Protein 4IYP (pdb70)

InterPro domains:
  IPR007304 TAP46-like protein [PF04177] (12-329)
  IPR007304 TAP46-like protein [PTHR10933] (6-339)
  IPR038511 TAP42/TAP46-like superfamily [G3DSA:1.25.40.540] (9-222)

B-factor: mean 84.53, std 29.75, range [30.11, 218.42]

GO terms:
  GO:0034612 response to tumor necrosis factor (P, IMP)
  GO:0032873 negative regulation of stress-activated MAPK cascade (P, IMP)
  GO:0070555 response to interleukin-1 (P, IMP)
  GO:0000122 negative regulation of transcription by RNA polymerase II (P, IMP)
  GO:0005515 protein binding (F, IPI)
  GO:0019888 protein phosphatase regulator activity (F, IDA)
  GO:0035556 intracellular signal transduction (P, IMP)
  GO:0060632 regulation of microtubule-based movement (P, IMP)

Secondary structure (DSSP, 8-state):
--TTTS-----HHHHHHHHHHHHHHHHT-SS-TTSHHHHHHHHHHHHHHHHHH--TTTT---SS--GGGS-TTTGGGGGHHHHHHHH-----GGGHHHHHHHHHHHHHHHHHHHHHTTSS--PPP----------HHHHHHHHHHHHHHHHHH--HHHHTT-S-HHHHHHHHHHHHHHHHHHHHHHHHHHHHHHHHHH--/---HHHHHHHHHHTTPPPPHHHHHHHHHHHHHHHTT-------B-------EEE---S----HHHHHHHHHHHHHHGGGEEE--------HHHHHHHHHHSSSSHHHHHHHHHHTT-

Structure (mmCIF, N/CA/C/O backbone):
data_4IYP
#
_entry.id   4IYP
#
_cell.length_a   116.127
_cell.length_b   116.127
_cell.length_c   81.230
_cell.angle_alpha   90.00
_cell.angle_beta   90.00
_cell.angle_gamma   120.00
#
_symmetry.space_group_name_H-M   'P 32 2 1'
#
loop_
_entity.id
_entity.type
_entity.pdbx_description
1 polymer 'Immunoglobulin-binding protein 1'
2 polymer 'Serine/threonine-protein phosphatase 2A catalytic subunit alpha isoform'
3 water water
#
loop_
_atom_site.group_PDB
_atom_site.id
_atom_site.type_symbol
_atom_site.label_atom_id
_atom_site.label_alt_id
_atom_site.label_comp_id
_atom_site.label_asym_id
_atom_site.label_entity_id
_atom_site.label_seq_id
_atom_site.pdbx_PDB_ins_code
_atom_site.Cartn_x
_atom_site.Cartn_y
_atom_site.Cartn_z
_atom_site.occupancy
_atom_site.B_iso_or_equiv
_atom_site.auth_seq_id
_atom_site.auth_comp_id
_atom_site.auth_asym_id
_atom_site.auth_atom_id
_atom_site.pdbx_PDB_model_num
ATOM 1 N N . SER A 1 2 ? 80.984 14.977 -22.460 1.00 94.10 0 SER A N 1
ATOM 2 C CA . SER A 1 2 ? 79.711 14.293 -22.724 1.00 107.06 0 SER A CA 1
ATOM 3 C C . SER A 1 2 ? 79.804 13.212 -23.800 1.00 104.43 0 SER A C 1
ATOM 4 O O . SER A 1 2 ? 79.133 12.186 -23.727 1.00 79.24 0 SER A O 1
ATOM 15 N N . ALA A 1 4 ? 82.790 11.959 -24.317 1.00 110.66 2 ALA A N 1
ATOM 16 C CA . ALA A 1 4 ? 83.697 11.156 -23.510 1.00 103.88 2 ALA A CA 1
ATOM 17 C C . ALA A 1 4 ? 82.919 10.201 -22.606 1.00 100.95 2 ALA A C 1
ATOM 18 O O . ALA A 1 4 ? 83.096 8.984 -22.679 1.00 102.96 2 ALA A O 1
ATOM 20 N N . ALA A 1 5 ? 82.040 10.754 -21.778 1.00 93.96 3 ALA A N 1
ATOM 21 C CA . ALA A 1 5 ? 81.264 9.962 -20.820 1.00 89.84 3 ALA A CA 1
ATOM 22 C C . ALA A 1 5 ? 80.498 8.794 -21.443 1.00 86.03 3 ALA A C 1
ATOM 23 O O . ALA A 1 5 ? 80.121 7.842 -20.743 1.00 82.85 3 ALA A O 1
ATOM 25 N N . GLU A 1 6 ? 80.268 8.880 -22.752 1.00 84.30 4 GLU A N 1
ATOM 26 C CA . GLU A 1 6 ? 79.463 7.903 -23.478 1.00 85.03 4 GLU A CA 1
ATOM 27 C C . GLU A 1 6 ? 80.332 6.764 -23.982 1.00 85.99 4 GLU A C 1
ATOM 28 O O . GLU A 1 6 ? 79.943 5.588 -23.950 1.00 82.98 4 GLU A O 1
ATOM 34 N N . ASP A 1 7 ? 81.505 7.151 -24.470 1.00 90.21 5 ASP A N 1
ATOM 35 C CA . ASP A 1 7 ? 82.556 6.240 -24.880 1.00 96.81 5 ASP A CA 1
ATOM 36 C C . ASP A 1 7 ? 82.955 5.374 -23.689 1.00 98.43 5 ASP A C 1
ATOM 37 O O . ASP A 1 7 ? 83.063 4.150 -23.797 1.00 96.50 5 ASP A O 1
ATOM 42 N N . GLU A 1 8 ? 83.139 6.031 -22.548 1.00 104.60 6 GLU A N 1
ATOM 43 C CA . GLU A 1 8 ? 83.566 5.385 -21.313 1.00 109.56 6 GLU A CA 1
ATOM 44 C C . GLU A 1 8 ? 82.495 4.525 -20.633 1.00 106.82 6 GLU A C 1
ATOM 45 O O . GLU A 1 8 ? 82.835 3.653 -19.836 1.00 110.05 6 GLU A O 1
ATOM 51 N N . LEU A 1 9 ? 81.212 4.752 -20.909 1.00 101.73 7 LEU A N 1
ATOM 52 C CA . LEU A 1 9 ? 80.224 3.888 -20.268 1.00 102.50 7 LEU A CA 1
ATOM 53 C C . LEU A 1 9 ? 80.144 2.523 -20.925 1.00 101.59 7 LEU A C 1
ATOM 54 O O . LEU A 1 9 ? 80.064 2.399 -22.156 1.00 96.49 7 LEU A O 1
ATOM 59 N N . GLN A 1 10 ? 80.206 1.504 -20.074 1.00 105.85 8 GLN A N 1
ATOM 60 C CA . GLN A 1 10 ? 80.114 0.121 -20.502 1.00 103.92 8 GLN A CA 1
ATOM 61 C C . GLN A 1 10 ? 78.797 -0.448 -19.994 1.00 93.82 8 GLN A C 1
ATOM 62 O O . GLN A 1 10 ? 78.621 -0.664 -18.796 1.00 95.25 8 GLN A O 1
ATOM 68 N N . LEU A 1 11 ? 77.862 -0.650 -20.915 1.00 83.16 9 LEU A N 1
ATOM 69 C CA . LEU A 1 11 ? 76.562 -1.233 -20.602 1.00 80.33 9 LEU A CA 1
ATOM 70 C C . LEU A 1 11 ? 76.617 -2.778 -20.644 1.00 74.76 9 LEU A C 1
ATOM 71 O O . LEU A 1 11 ? 77.578 -3.349 -21.165 1.00 76.25 9 LEU A O 1
ATOM 76 N N . PRO A 1 12 ? 75.594 -3.459 -20.083 1.00 67.58 10 PRO A N 1
ATOM 77 C CA . PRO A 1 12 ? 75.538 -4.931 -20.198 1.00 66.17 10 PRO A CA 1
ATOM 78 C C . PRO A 1 12 ? 75.561 -5.400 -21.641 1.00 63.28 10 PRO A C 1
ATOM 79 O O . PRO A 1 12 ? 74.879 -4.809 -22.477 1.00 59.30 10 PRO A O 1
ATOM 83 N N . ARG A 1 13 ? 76.329 -6.454 -21.914 1.00 64.56 11 ARG A N 1
ATOM 84 C CA . ARG A 1 13 ? 76.364 -7.082 -23.233 1.00 59.04 11 ARG A CA 1
ATOM 85 C C . ARG A 1 13 ? 75.350 -8.234 -23.360 1.00 64.98 11 ARG A C 1
ATOM 86 O O . ARG A 1 13 ? 74.632 -8.547 -22.415 1.00 68.61 11 ARG A O 1
ATOM 94 N N . LEU A 1 14 ? 75.303 -8.853 -24.538 1.00 74.12 12 LEU A N 1
ATOM 95 C CA . LEU A 1 14 ? 74.291 -9.865 -24.883 1.00 68.66 12 LEU A CA 1
ATOM 96 C C . LEU A 1 14 ? 74.134 -10.996 -23.858 1.00 65.92 12 LEU A C 1
ATOM 97 O O . LEU A 1 14 ? 73.021 -11.205 -23.361 1.00 58.60 12 LEU A O 1
ATOM 102 N N . PRO A 1 15 ? 75.228 -11.725 -23.537 1.00 60.24 13 PRO A N 1
ATOM 103 C CA . PRO A 1 15 ? 75.076 -12.835 -22.596 1.00 62.64 13 PRO A CA 1
ATOM 104 C C . PRO A 1 15 ? 74.500 -12.425 -21.236 1.00 63.77 13 PRO A C 1
ATOM 105 O O . PRO A 1 15 ? 73.733 -13.197 -20.655 1.00 68.52 13 PRO A O 1
ATOM 109 N N . GLU A 1 16 ? 74.837 -11.229 -20.756 1.00 62.04 14 GLU A N 1
ATOM 110 C CA . GLU A 1 16 ? 74.308 -10.748 -19.491 1.00 61.59 14 GLU A CA 1
ATOM 111 C C . GLU A 1 16 ? 72.846 -10.402 -19.623 1.00 57.97 14 GLU A C 1
ATOM 112 O O . GLU A 1 16 ? 72.032 -10.761 -18.775 1.00 58.25 14 GLU A O 1
ATOM 118 N N . LEU A 1 17 ? 72.526 -9.686 -20.696 1.00 65.95 15 LEU A N 1
ATOM 119 C CA . LEU A 1 17 ? 71.167 -9.260 -20.983 1.00 59.73 15 LEU A CA 1
ATOM 120 C C . LEU A 1 17 ? 70.262 -10.467 -21.027 1.00 63.53 15 LEU A C 1
ATOM 121 O O . LEU A 1 17 ? 69.180 -10.474 -20.423 1.00 65.14 15 LEU A O 1
ATOM 126 N N . PHE A 1 18 ? 70.724 -11.498 -21.731 1.00 60.03 16 PHE A N 1
ATOM 127 C CA . PHE A 1 18 ? 69.964 -12.729 -21.850 1.00 54.15 16 PHE A CA 1
ATOM 128 C C . PHE A 1 18 ? 69.850 -13.415 -20.492 1.00 61.94 16 PHE A C 1
ATOM 129 O O . PHE A 1 18 ? 68.749 -13.719 -20.051 1.00 56.58 16 PHE A O 1
ATOM 137 N N . GLU A 1 19 ? 70.980 -13.647 -19.824 1.00 59.77 17 GLU A N 1
ATOM 138 C CA . GLU A 1 19 ? 70.962 -14.370 -18.561 1.00 62.99 17 GLU A CA 1
ATOM 139 C C . GLU A 1 19 ? 70.112 -13.683 -17.494 1.00 70.45 17 GLU A C 1
ATOM 140 O O . GLU A 1 19 ? 69.376 -14.335 -16.750 1.00 69.32 17 GLU A O 1
ATOM 146 N N . THR A 1 20 ? 70.191 -12.365 -17.424 1.00 59.98 18 THR A N 1
ATOM 147 C CA . THR A 1 20 ? 69.403 -11.664 -16.433 1.00 68.41 18 THR A CA 1
ATOM 148 C C . THR A 1 20 ? 67.906 -11.716 -16.727 1.00 63.78 18 THR A C 1
ATOM 149 O O . THR A 1 20 ? 67.112 -11.996 -15.837 1.00 72.61 18 THR A O 1
ATOM 153 N N . GLY A 1 21 ? 67.521 -11.472 -17.973 1.00 56.48 19 GLY A N 1
ATOM 154 C CA . GLY A 1 21 ? 66.122 -11.562 -18.365 1.00 56.52 19 GLY A CA 1
ATOM 155 C C . GLY A 1 21 ? 65.565 -12.965 -18.133 1.00 61.61 19 GLY 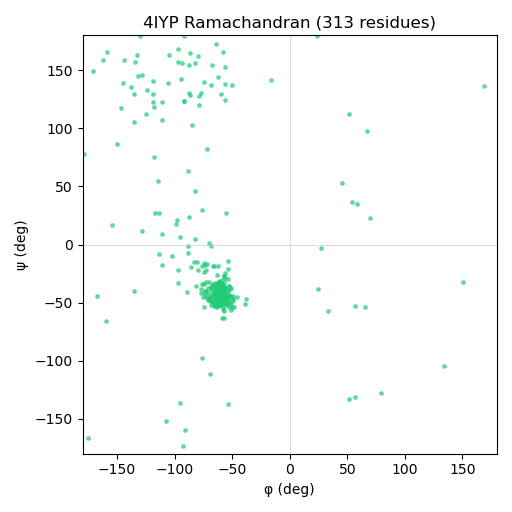A C 1
ATOM 156 O O . GLY A 1 21 ? 64.393 -13.136 -17.771 1.00 56.02 19 GLY A O 1
ATOM 157 N N . ARG A 1 22 ? 66.412 -13.978 -18.304 1.00 66.63 20 ARG A N 1
ATOM 158 C CA . ARG A 1 22 ? 65.998 -15.349 -18.067 1.00 60.19 20 ARG A CA 1
ATOM 159 C C . ARG A 1 22 ? 65.773 -15.554 -16.568 1.00 76.86 20 ARG A C 1
ATOM 160 O O . ARG A 1 22 ? 64.756 -16.135 -16.193 1.00 64.33 20 ARG A O 1
ATOM 168 N N . GLN A 1 23 ? 66.690 -15.062 -15.726 1.00 64.14 21 GLN A N 1
ATOM 169 C CA . GLN A 1 23 ? 66.546 -15.197 -14.280 1.00 67.20 21 GLN A CA 1
ATOM 170 C C . GLN A 1 23 ? 65.245 -14.564 -13.825 1.00 79.10 21 GLN A C 1
ATOM 171 O O . GLN A 1 23 ? 64.521 -15.139 -13.006 1.00 68.43 21 GLN A O 1
ATOM 177 N N . LEU A 1 24 ? 64.942 -13.394 -14.381 1.00 70.49 22 LEU A N 1
ATOM 178 C CA . LEU A 1 24 ? 63.774 -12.631 -13.975 1.00 60.96 22 LEU A CA 1
ATOM 179 C C . LEU A 1 24 ? 62.499 -13.370 -14.319 1.00 68.26 22 LEU A C 1
ATOM 180 O O . LEU A 1 24 ? 61.618 -13.497 -13.469 1.00 66.56 22 LEU A O 1
ATOM 185 N N . LEU A 1 25 ? 62.407 -13.890 -15.545 1.00 67.82 23 LEU A N 1
ATOM 186 C CA . LEU A 1 25 ? 61.240 -14.686 -15.923 1.00 68.14 23 LEU A CA 1
ATOM 187 C C . LEU A 1 25 ? 61.048 -15.868 -14.988 1.00 76.62 23 LEU A C 1
ATOM 188 O O . LEU A 1 25 ? 59.939 -16.097 -14.501 1.00 75.87 23 LEU A O 1
ATOM 193 N N . ASP A 1 26 ? 62.132 -16.602 -14.735 1.00 84.30 24 ASP A N 1
ATOM 194 C CA . ASP A 1 26 ? 62.113 -17.739 -13.809 1.00 91.77 24 ASP A CA 1
ATOM 195 C C . ASP A 1 26 ? 61.538 -17.334 -12.454 1.00 88.80 24 ASP A C 1
ATOM 196 O O . ASP A 1 26 ? 60.722 -18.056 -11.883 1.00 89.27 24 ASP A O 1
ATOM 201 N N . GLU A 1 27 ? 61.955 -16.167 -11.961 1.00 84.41 25 GLU A N 1
ATOM 202 C CA . GLU A 1 27 ? 61.527 -15.672 -10.654 1.00 83.07 25 GLU A CA 1
ATOM 203 C C . GLU A 1 27 ? 60.028 -15.387 -10.601 1.00 88.78 25 GLU A C 1
ATOM 204 O O . GLU A 1 27 ? 59.337 -15.803 -9.667 1.00 103.05 25 GLU A O 1
ATOM 210 N N . VAL A 1 28 ? 59.535 -14.689 -11.614 1.00 78.08 26 VAL A N 1
ATOM 211 C CA . VAL A 1 28 ? 58.119 -14.366 -11.742 1.00 76.36 26 VAL A CA 1
ATOM 212 C C . VAL A 1 28 ? 57.229 -15.619 -11.861 1.00 88.17 26 VAL A C 1
ATOM 213 O O . VAL A 1 28 ? 56.081 -15.630 -11.411 1.00 92.82 26 VAL A O 1
ATOM 217 N N . GLU A 1 29 ? 57.777 -16.671 -12.466 1.00 93.10 27 GLU A N 1
ATOM 218 C CA . GLU A 1 29 ? 57.046 -17.907 -12.756 1.00 94.36 27 GLU A CA 1
ATOM 219 C C . GLU A 1 29 ? 56.806 -18.739 -11.474 1.00 99.36 27 GLU A C 1
ATOM 220 O O . GLU A 1 29 ? 55.943 -19.622 -11.424 1.00 102.06 27 GLU A O 1
ATOM 226 N N . VAL A 1 30 ? 57.568 -18.439 -10.430 1.00 97.03 28 VAL A N 1
ATOM 227 C CA . VAL A 1 30 ? 57.471 -19.179 -9.182 1.00 103.36 28 VAL A CA 1
ATOM 228 C C . VAL A 1 30 ? 57.290 -18.237 -7.999 1.00 110.10 28 VAL A C 1
ATOM 229 O O . VAL A 1 30 ? 57.412 -18.648 -6.837 1.00 110.22 28 VAL A O 1
ATOM 233 N N . ALA A 1 31 ? 57.004 -16.976 -8.310 1.00 86.69 29 ALA A N 1
ATOM 234 C CA . ALA A 1 31 ? 56.811 -15.943 -7.302 1.00 95.17 29 ALA A CA 1
ATOM 235 C C . ALA A 1 31 ? 55.727 -16.335 -6.311 1.00 98.24 29 ALA A C 1
ATOM 236 O O . ALA A 1 31 ? 54.596 -16.630 -6.692 1.00 97.55 29 ALA A O 1
ATOM 238 N N . THR A 1 32 ? 56.087 -16.334 -5.033 1.00 100.35 30 THR A N 1
ATOM 239 C CA . THR A 1 32 ? 55.154 -16.695 -3.984 1.00 102.22 30 THR A CA 1
ATOM 240 C C . THR A 1 32 ? 54.392 -15.458 -3.521 1.00 106.10 30 THR A C 1
ATOM 241 O O . THR A 1 32 ? 53.447 -15.551 -2.736 1.00 109.54 30 THR A O 1
ATOM 245 N N . GLU A 1 33 ? 54.813 -14.302 -4.026 1.00 103.86 31 GLU A N 1
ATOM 246 C CA . GLU A 1 33 ? 54.070 -13.061 -3.859 1.00 104.54 31 GLU A CA 1
ATOM 247 C C . GLU A 1 33 ? 52.930 -13.045 -4.883 1.00 101.10 31 GLU A C 1
ATOM 248 O O . GLU A 1 33 ? 52.944 -13.821 -5.846 1.00 95.72 31 GLU A O 1
ATOM 254 N N . PRO A 1 34 ? 51.918 -12.189 -4.669 1.00 104.68 32 PRO A N 1
ATOM 255 C CA . PRO A 1 34 ? 50.843 -12.087 -5.664 1.00 101.45 32 PRO A CA 1
ATOM 256 C C . PRO A 1 34 ? 51.323 -11.597 -7.028 1.00 94.73 32 PRO A C 1
ATOM 257 O O . PRO A 1 34 ? 52.216 -10.759 -7.124 1.00 98.05 32 PRO A O 1
ATOM 261 N N . ALA A 1 35 ? 50.715 -12.135 -8.074 1.00 88.39 33 ALA A N 1
ATOM 262 C CA . ALA A 1 35 ? 51.099 -11.835 -9.447 1.00 79.35 33 ALA A CA 1
ATOM 263 C C . ALA A 1 35 ? 51.136 -10.347 -9.758 1.00 82.77 33 ALA A C 1
ATOM 264 O O . ALA A 1 35 ? 52.060 -9.864 -10.407 1.00 88.63 33 ALA A O 1
ATOM 266 N N . GLY A 1 36 ? 50.127 -9.624 -9.297 1.00 84.03 34 GLY A N 1
ATOM 267 C CA . GLY A 1 36 ? 49.957 -8.235 -9.678 1.00 86.49 34 GLY A CA 1
ATOM 268 C C . GLY A 1 36 ? 50.493 -7.264 -8.656 1.00 93.23 34 GLY A C 1
ATOM 269 O O . GLY A 1 36 ? 50.091 -6.093 -8.617 1.00 97.96 34 GLY A O 1
ATOM 270 N N . SER A 1 37 ? 51.398 -7.761 -7.819 1.00 93.19 35 SER A N 1
ATOM 271 C CA . SER A 1 37 ? 52.058 -6.933 -6.824 1.00 91.20 35 SER A CA 1
ATOM 272 C C . SER A 1 37 ? 53.226 -6.175 -7.446 1.00 98.29 35 SER A C 1
ATOM 273 O O . SER A 1 37 ? 53.770 -6.593 -8.475 1.00 93.85 35 SER A O 1
ATOM 276 N N . ARG A 1 38 ? 53.589 -5.054 -6.827 1.00 101.99 36 ARG A N 1
ATOM 277 C CA . ARG A 1 38 ? 54.716 -4.230 -7.262 1.00 104.72 36 ARG A CA 1
ATOM 278 C C . ARG A 1 38 ? 56.000 -5.055 -7.356 1.00 98.04 36 ARG A C 1
ATOM 279 O O . ARG A 1 38 ? 56.793 -4.876 -8.279 1.00 99.45 36 ARG A O 1
ATOM 287 N N . ILE A 1 39 ? 56.183 -5.972 -6.409 1.00 91.83 37 ILE A N 1
ATOM 288 C CA . ILE A 1 39 ? 57.381 -6.802 -6.355 1.00 94.89 37 ILE A CA 1
ATOM 289 C C . ILE A 1 39 ? 57.542 -7.645 -7.630 1.00 93.83 37 ILE A C 1
ATOM 290 O O . ILE A 1 39 ? 58.621 -7.696 -8.222 1.00 87.38 37 ILE A O 1
ATOM 295 N N . VAL A 1 40 ? 56.455 -8.286 -8.052 1.00 90.06 38 VAL A N 1
ATOM 296 C CA . VAL A 1 40 ? 56.456 -9.101 -9.254 1.00 77.89 38 VAL A CA 1
ATOM 297 C C . VAL A 1 40 ? 56.410 -8.242 -10.526 1.00 78.41 38 VAL A C 1
ATOM 298 O O . VAL A 1 40 ? 57.103 -8.532 -11.509 1.00 72.77 38 VAL A O 1
ATOM 302 N N . GLN A 1 41 ? 55.594 -7.189 -10.510 1.00 82.27 39 GLN A N 1
ATOM 303 C CA . GLN A 1 41 ? 55.391 -6.385 -11.715 1.00 82.16 39 GLN A CA 1
ATOM 304 C C . GLN A 1 41 ? 56.666 -5.648 -12.104 1.00 88.11 39 GLN A C 1
ATOM 305 O O . GLN A 1 41 ? 56.955 -5.464 -13.288 1.00 90.81 39 GLN A O 1
ATOM 311 N N . GLU A 1 42 ? 57.428 -5.232 -11.100 1.00 88.59 40 GLU A N 1
ATOM 312 C CA . GLU A 1 42 ? 58.706 -4.600 -11.354 1.00 86.76 40 GLU A CA 1
ATOM 313 C C . GLU A 1 42 ? 59.687 -5.557 -12.023 1.00 77.26 40 GLU A C 1
ATOM 314 O O . GLU A 1 42 ? 60.487 -5.136 -12.855 1.00 78.41 40 GLU A O 1
ATOM 320 N N . LYS A 1 43 ? 59.632 -6.837 -11.666 1.00 67.14 41 LYS A N 1
ATOM 321 C CA . LYS A 1 43 ? 60.559 -7.796 -12.255 1.00 64.89 41 LYS A CA 1
ATOM 322 C C . LYS A 1 43 ? 60.183 -8.031 -13.703 1.00 72.03 41 LYS A C 1
ATOM 323 O O . LYS A 1 43 ? 61.055 -8.182 -14.549 1.00 80.95 41 LYS A O 1
ATOM 329 N N . VAL A 1 44 ? 58.882 -8.051 -13.981 1.00 71.20 42 VAL A N 1
ATOM 330 C CA . VAL A 1 44 ? 58.374 -8.206 -15.342 1.00 63.06 42 VAL A CA 1
ATOM 331 C C . VAL A 1 44 ? 58.830 -7.044 -16.229 1.00 69.76 42 VAL A C 1
ATOM 332 O O . VAL A 1 44 ? 59.310 -7.255 -17.341 1.00 72.37 42 VAL A O 1
ATOM 336 N N . PHE A 1 45 ? 58.695 -5.821 -15.721 1.00 73.42 43 PHE A N 1
ATOM 337 C CA . PHE A 1 45 ? 59.096 -4.625 -16.458 1.00 76.33 43 PHE A CA 1
ATOM 338 C C . PHE A 1 45 ? 60.600 -4.638 -16.778 1.00 75.01 43 PHE A C 1
ATOM 339 O O . PHE A 1 45 ? 61.019 -4.232 -17.869 1.00 73.09 43 PHE A O 1
ATOM 347 N N . LYS A 1 46 ? 61.398 -5.104 -15.820 1.00 74.30 44 LYS A N 1
ATOM 348 C CA . LYS A 1 46 ? 62.846 -5.098 -15.958 1.00 73.86 44 LYS A CA 1
ATOM 349 C C . LYS A 1 46 ? 63.256 -6.157 -16.958 1.00 69.85 44 LYS A C 1
ATOM 350 O O . LYS A 1 46 ? 64.098 -5.912 -17.824 1.00 72.40 44 LYS A O 1
ATOM 356 N N . GLY A 1 47 ? 62.640 -7.329 -16.828 1.00 63.59 45 GLY A N 1
ATOM 357 C CA . GLY A 1 47 ? 62.867 -8.440 -17.729 1.00 62.35 45 GLY A CA 1
ATOM 358 C C . GLY A 1 47 ? 62.560 -8.088 -19.172 1.00 61.26 45 GLY A C 1
ATOM 359 O O . GLY A 1 47 ? 63.379 -8.337 -20.057 1.00 63.62 45 GLY A O 1
ATOM 360 N N . LEU A 1 48 ? 61.395 -7.491 -19.414 1.00 54.56 46 LEU A N 1
ATOM 361 C CA . LEU A 1 48 ? 61.008 -7.118 -20.778 1.00 50.55 46 LEU A CA 1
ATOM 362 C C . LEU A 1 48 ? 61.997 -6.138 -21.346 1.00 53.81 46 LEU A C 1
ATOM 363 O O . LEU A 1 48 ? 62.369 -6.244 -22.500 1.00 53.45 46 LEU A O 1
ATOM 368 N N . ASP A 1 49 ? 62.427 -5.190 -20.523 1.00 51.76 47 ASP A N 1
ATOM 369 C CA . ASP A 1 49 ? 63.425 -4.235 -20.934 1.00 66.37 47 ASP A CA 1
ATOM 370 C C . ASP A 1 49 ? 64.756 -4.907 -21.322 1.00 68.09 47 ASP A C 1
ATOM 371 O O . ASP A 1 49 ? 65.363 -4.556 -22.340 1.00 59.59 47 ASP A O 1
ATOM 376 N N . LEU A 1 50 ? 65.202 -5.866 -20.513 1.00 49.96 48 LEU A N 1
ATOM 377 C CA . LEU A 1 50 ? 66.457 -6.555 -20.785 1.00 51.31 48 LEU A CA 1
ATOM 378 C C . LEU A 1 50 ? 66.399 -7.372 -22.078 1.00 53.08 48 LEU A C 1
ATOM 379 O O . LEU A 1 50 ? 67.271 -7.254 -22.948 1.00 55.40 48 LEU A O 1
ATOM 384 N N . LEU A 1 51 ? 65.364 -8.198 -22.187 1.00 44.33 49 LEU A N 1
ATOM 385 C CA . LEU A 1 51 ? 65.134 -8.996 -23.368 1.00 44.98 49 LEU A CA 1
ATOM 386 C C . LEU A 1 51 ? 64.925 -8.115 -24.592 1.00 50.04 49 LEU A C 1
ATOM 387 O O . LEU A 1 51 ? 65.277 -8.494 -25.694 1.00 56.91 49 LEU A O 1
ATOM 392 N N . GLU A 1 52 ? 64.348 -6.940 -24.403 1.00 49.55 50 GLU A N 1
ATOM 393 C CA . GLU A 1 52 ? 64.085 -6.068 -25.531 1.00 57.45 50 GLU A CA 1
ATOM 394 C C . GLU A 1 52 ? 65.439 -5.633 -26.084 1.00 60.94 50 GLU A C 1
ATOM 395 O O . GLU A 1 52 ? 65.615 -5.463 -27.302 1.00 58.97 50 GLU A O 1
ATOM 401 N N . LYS A 1 53 ? 66.390 -5.477 -25.164 1.00 54.00 51 LYS A N 1
ATOM 402 C CA . LYS A 1 53 ? 67.743 -5.065 -25.495 1.00 56.19 51 LYS A CA 1
ATOM 403 C C . LYS A 1 53 ? 68.526 -6.224 -26.101 1.00 54.09 51 LYS A C 1
ATOM 404 O O . LYS A 1 53 ? 69.365 -6.047 -26.968 1.00 51.25 51 LYS A O 1
ATOM 410 N N . ALA A 1 54 ? 68.240 -7.424 -25.649 1.00 53.18 52 ALA A N 1
ATOM 411 C CA . ALA A 1 54 ? 68.897 -8.585 -26.214 1.00 52.42 52 ALA A CA 1
ATOM 412 C C . ALA A 1 54 ? 68.432 -8.757 -27.656 1.00 53.51 52 ALA A C 1
ATOM 413 O O . ALA A 1 54 ? 69.231 -8.901 -28.592 1.00 52.72 52 ALA A O 1
ATOM 415 N N . ALA A 1 55 ? 67.120 -8.718 -27.826 1.00 52.14 53 ALA A N 1
ATOM 416 C CA . ALA A 1 55 ? 66.517 -8.863 -29.138 1.00 46.87 53 ALA A CA 1
ATOM 417 C C . ALA A 1 55 ? 67.156 -7.907 -30.158 1.00 54.21 53 ALA A C 1
ATOM 418 O O . ALA A 1 55 ? 67.357 -8.274 -31.307 1.00 61.20 53 ALA A O 1
ATOM 420 N N . GLU A 1 56 ? 67.497 -6.698 -29.720 1.00 50.03 54 GLU A N 1
ATOM 421 C CA . GLU A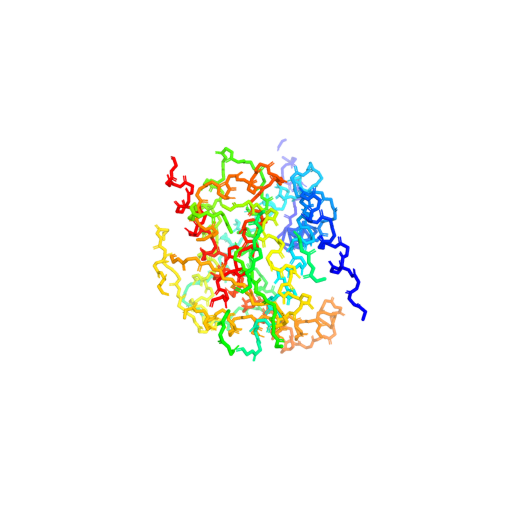 1 56 ? 68.034 -5.689 -30.611 1.00 62.52 54 GLU A CA 1
ATOM 422 C C . GLU A 1 56 ? 69.484 -6.002 -30.941 1.00 63.41 54 GLU A C 1
ATOM 423 O O . GLU A 1 56 ? 69.962 -5.757 -32.051 1.00 66.54 54 GLU A O 1
ATOM 437 N N . LEU A 1 58 ? 70.674 -8.978 -31.054 1.00 51.09 56 LEU A N 1
ATOM 438 C CA . LEU A 1 58 ? 70.619 -10.136 -31.939 1.00 51.88 56 LEU A CA 1
ATOM 439 C C . LEU A 1 58 ? 70.299 -9.746 -33.385 1.00 59.43 56 LEU A C 1
ATOM 440 O O . LEU A 1 58 ? 70.848 -10.306 -34.337 1.00 61.44 56 LEU A O 1
ATOM 445 N N . SER A 1 59 ? 69.410 -8.775 -33.530 1.00 52.56 57 SER A N 1
ATOM 446 C CA . SER A 1 59 ? 69.019 -8.272 -34.827 1.00 57.29 57 SER A CA 1
ATOM 447 C C . SER A 1 59 ? 70.248 -7.699 -35.543 1.00 60.98 57 SER A C 1
ATOM 448 O O . SER A 1 59 ? 70.476 -7.987 -36.708 1.00 82.29 57 SER A O 1
ATOM 451 N N . GLN A 1 60 ? 71.043 -6.916 -34.818 1.00 62.30 58 GLN A N 1
ATOM 452 C CA . GLN A 1 60 ? 72.218 -6.242 -35.357 1.00 70.20 58 GLN A CA 1
ATOM 453 C C . GLN A 1 60 ? 73.331 -7.226 -35.678 1.00 73.86 58 GLN A C 1
ATOM 454 O O . GLN A 1 60 ? 74.121 -7.013 -36.594 1.00 85.17 58 GLN A O 1
ATOM 460 N N . LEU A 1 61 ? 73.401 -8.294 -34.902 1.00 62.46 59 LEU A N 1
ATOM 461 C CA . LEU A 1 61 ? 74.401 -9.314 -35.106 1.00 67.05 59 LEU A CA 1
ATOM 462 C C . LEU A 1 61 ? 74.015 -10.265 -36.237 1.00 71.88 59 LEU A C 1
ATOM 463 O O . LEU A 1 61 ? 74.883 -10.921 -36.803 1.00 78.06 59 LEU A O 1
ATOM 468 N N . ASP A 1 62 ? 72.719 -10.338 -36.546 1.00 72.62 60 ASP A N 1
ATOM 469 C CA . ASP A 1 62 ? 72.157 -11.302 -37.502 1.00 78.06 60 ASP A CA 1
ATOM 470 C C . ASP A 1 62 ? 72.694 -12.733 -37.318 1.00 75.07 60 ASP A C 1
ATOM 471 O O . ASP A 1 62 ? 73.191 -13.350 -38.263 1.00 82.71 60 ASP A O 1
ATOM 476 N N . LEU A 1 63 ? 72.591 -13.247 -36.094 1.00 69.69 61 LEU A N 1
ATOM 477 C CA . LEU A 1 63 ? 73.032 -14.601 -35.765 1.00 66.09 61 LEU A CA 1
ATOM 478 C C . LEU A 1 63 ? 72.248 -15.640 -36.529 1.00 63.99 61 LEU A C 1
ATOM 479 O O . LEU A 1 63 ? 72.769 -16.696 -36.912 1.00 60.61 61 LEU A O 1
ATOM 484 N N . PHE A 1 64 ? 70.972 -15.342 -36.716 1.00 66.29 62 PHE A N 1
ATOM 485 C CA . PHE A 1 64 ? 70.059 -16.295 -37.306 1.00 70.60 62 PHE A CA 1
ATOM 486 C C . PHE A 1 64 ? 69.509 -15.752 -38.612 1.00 82.74 62 PHE A C 1
ATOM 487 O O . PHE A 1 64 ? 68.881 -14.688 -38.628 1.00 93.08 62 PHE A O 1
ATOM 495 N N . SER A 1 65 ? 69.793 -16.456 -39.706 1.00 85.78 63 SER A N 1
ATOM 496 C CA . SER A 1 65 ? 69.180 -16.145 -40.983 1.00 97.62 63 SER A CA 1
ATOM 497 C C . SER A 1 65 ? 67.937 -17.023 -41.093 1.00 106.89 63 SER A C 1
ATOM 498 O O . SER A 1 65 ? 67.561 -17.686 -40.125 1.00 99.64 63 SER A O 1
ATOM 501 N N . ARG A 1 66 ? 67.284 -17.015 -42.250 1.00 123.26 64 ARG A N 1
ATOM 502 C CA . ARG A 1 66 ? 66.068 -17.802 -42.423 1.00 131.99 64 ARG A CA 1
ATOM 503 C C . ARG A 1 66 ? 66.316 -18.915 -43.439 1.00 138.46 64 ARG A C 1
ATOM 504 O O . ARG A 1 66 ? 65.482 -19.800 -43.633 1.00 139.89 64 ARG A O 1
ATOM 512 N N . ASN A 1 67 ? 67.481 -18.855 -44.076 1.00 142.95 65 ASN A N 1
ATOM 513 C CA . ASN A 1 67 ? 67.933 -19.891 -44.998 1.00 148.87 65 ASN A CA 1
ATOM 514 C C . ASN A 1 67 ? 69.175 -20.602 -44.461 1.00 144.35 65 ASN A C 1
ATOM 515 O O . ASN A 1 67 ? 70.201 -20.678 -45.143 1.00 149.55 65 ASN A O 1
ATOM 520 N N . GLU A 1 68 ? 69.077 -21.121 -43.240 1.00 132.52 66 GLU A N 1
ATOM 521 C CA . GLU A 1 68 ? 70.210 -21.774 -42.589 1.00 120.85 66 GLU A CA 1
ATOM 522 C C . GLU A 1 68 ? 69.797 -23.100 -41.944 1.00 107.45 66 GLU A C 1
ATOM 523 O O . GLU A 1 68 ? 68.619 -23.322 -41.636 1.00 99.26 66 GLU A O 1
ATOM 529 N N . ASP A 1 69 ? 70.781 -23.976 -41.756 1.00 107.54 67 ASP A N 1
ATOM 530 C CA . ASP A 1 69 ? 70.597 -25.271 -41.097 1.00 103.20 67 ASP A CA 1
ATOM 531 C C . ASP A 1 69 ? 70.943 -25.127 -39.608 1.00 85.31 67 ASP A C 1
ATOM 532 O O . ASP A 1 69 ? 71.882 -24.418 -39.265 1.00 85.31 67 ASP A O 1
ATOM 537 N N . LEU A 1 70 ? 70.204 -25.795 -38.728 1.00 69.90 68 LEU A N 1
ATOM 538 C CA . LEU A 1 70 ? 70.474 -25.715 -37.283 1.00 61.68 68 LEU A CA 1
ATOM 539 C C . LEU A 1 70 ? 71.898 -26.113 -36.817 1.00 66.25 68 LEU A C 1
ATOM 540 O O . LEU A 1 70 ? 72.371 -25.617 -35.790 1.00 61.57 68 LEU A O 1
ATOM 545 N N . GLU A 1 71 ? 72.576 -26.988 -37.566 1.00 75.60 69 GLU A N 1
ATOM 546 C CA . GLU A 1 71 ? 73.974 -27.358 -37.271 1.00 81.84 69 GLU A CA 1
ATOM 547 C C . GLU A 1 71 ? 74.962 -26.202 -37.453 1.00 76.16 69 GLU A C 1
ATOM 548 O O . GLU A 1 71 ? 76.084 -26.248 -36.947 1.00 71.53 69 GLU A O 1
ATOM 554 N N . GLU A 1 72 ? 74.549 -25.179 -38.190 1.00 75.34 70 GLU A N 1
ATOM 555 C CA . GLU A 1 72 ? 75.426 -24.065 -38.494 1.00 78.96 70 GLU A CA 1
ATOM 556 C C . GLU A 1 72 ? 75.433 -23.064 -37.356 1.00 74.12 70 GLU A C 1
ATOM 557 O O . GLU A 1 72 ? 76.309 -22.199 -37.285 1.00 79.25 70 GLU A O 1
ATOM 563 N N . ILE A 1 73 ? 74.458 -23.189 -36.459 1.00 65.04 71 ILE A N 1
ATOM 564 C CA . ILE A 1 73 ? 74.438 -22.367 -35.261 1.00 57.53 71 ILE A CA 1
ATOM 565 C C . ILE A 1 73 ? 75.256 -23.008 -34.162 1.00 57.74 71 ILE A C 1
ATOM 566 O O . ILE A 1 73 ? 75.072 -24.186 -33.838 1.00 63.91 71 ILE A O 1
ATOM 571 N N . ALA A 1 74 ? 76.164 -22.219 -33.599 1.00 56.89 72 ALA A N 1
ATOM 572 C CA . ALA A 1 74 ? 76.999 -22.633 -32.474 1.00 58.09 72 ALA A CA 1
ATOM 573 C C . ALA A 1 74 ? 76.153 -23.102 -31.307 1.00 62.63 72 ALA A C 1
ATOM 574 O O . ALA A 1 74 ? 75.009 -22.672 -31.128 1.00 68.92 72 ALA A O 1
ATOM 576 N N . SER A 1 75 ? 76.733 -23.976 -30.503 1.00 70.43 73 SER A N 1
ATOM 577 C CA . SER A 1 75 ? 76.068 -24.470 -29.310 1.00 70.57 73 SER A CA 1
ATOM 578 C C . SER A 1 75 ? 75.584 -23.378 -28.361 1.00 72.72 73 SER A C 1
ATOM 579 O O . SER A 1 75 ? 74.425 -23.406 -27.921 1.00 70.66 73 SER A O 1
ATOM 582 N N . THR A 1 76 ? 76.456 -22.425 -28.044 1.00 73.46 74 THR A N 1
ATOM 583 C CA . THR A 1 76 ? 76.099 -21.395 -27.068 1.00 80.93 74 THR A CA 1
ATOM 584 C C . THR A 1 76 ? 75.159 -20.336 -27.633 1.00 75.51 74 THR A C 1
ATOM 585 O O . THR A 1 76 ? 74.503 -19.621 -26.876 1.00 76.08 74 THR A O 1
ATOM 589 N N . ASP A 1 77 ? 75.078 -20.241 -28.956 1.00 64.60 75 ASP A N 1
ATOM 590 C CA . ASP A 1 77 ? 74.142 -19.303 -29.557 1.00 54.70 75 ASP A CA 1
ATOM 591 C C . ASP A 1 77 ? 72.723 -19.858 -29.591 1.00 54.68 75 ASP A C 1
ATOM 592 O O . ASP A 1 77 ? 71.757 -19.104 -29.769 1.00 53.21 75 ASP A O 1
ATOM 597 N N . LEU A 1 78 ? 72.606 -21.169 -29.387 1.00 42.85 76 LEU A N 1
ATOM 598 C CA . LEU A 1 78 ? 71.315 -21.852 -29.430 1.00 50.77 76 LEU A CA 1
ATOM 599 C C . LEU A 1 78 ? 70.301 -21.203 -28.508 1.00 50.29 76 LEU A C 1
ATOM 600 O O . LEU A 1 78 ? 69.137 -21.062 -28.880 1.00 51.51 76 LEU A O 1
ATOM 605 N N . LYS A 1 79 ? 70.754 -20.792 -27.319 1.00 45.57 77 LYS A N 1
ATOM 606 C CA . LYS A 1 79 ? 69.854 -20.253 -26.310 1.00 44.77 77 LYS A CA 1
ATOM 607 C C . LYS A 1 79 ? 69.144 -18.988 -26.804 1.00 49.29 77 LYS A C 1
ATOM 608 O O . LYS A 1 79 ? 67.945 -18.795 -26.554 1.00 47.97 77 LYS A O 1
ATOM 614 N N . TYR A 1 80 ? 69.870 -18.161 -27.550 1.00 49.26 78 TYR A N 1
ATOM 615 C CA . TYR A 1 80 ? 69.337 -16.895 -28.045 1.00 48.57 78 TYR A CA 1
ATOM 616 C C . TYR A 1 80 ? 68.066 -17.049 -28.867 1.00 47.42 78 TYR A C 1
ATOM 617 O O . TYR A 1 80 ? 67.265 -16.123 -28.953 1.00 45.99 78 TYR A O 1
ATOM 626 N N . LEU A 1 81 ? 67.874 -18.224 -29.452 1.00 45.54 79 LEU A N 1
ATOM 627 C CA . LEU A 1 81 ? 66.634 -18.516 -30.138 1.00 43.03 79 LEU A CA 1
ATOM 628 C C . LEU A 1 81 ? 65.428 -18.351 -29.216 1.00 47.46 79 LEU A C 1
ATOM 629 O O . LEU A 1 81 ? 64.336 -18.036 -29.685 1.00 47.02 79 LEU A O 1
ATOM 634 N N . LEU A 1 82 ? 65.637 -18.537 -27.913 1.00 43.55 80 LEU A N 1
ATOM 635 C CA . LEU A 1 82 ? 64.546 -18.486 -26.946 1.00 48.05 80 LEU A CA 1
ATOM 636 C C . LEU A 1 82 ? 64.010 -17.091 -26.634 1.00 50.26 80 LEU A C 1
ATOM 637 O O . LEU A 1 82 ? 62.922 -16.976 -26.050 1.00 42.30 80 LEU A O 1
ATOM 642 N N . VAL A 1 83 ? 64.762 -16.045 -26.990 1.00 44.72 81 VAL A N 1
ATOM 643 C CA . VAL A 1 83 ? 64.369 -14.680 -26.610 1.00 45.59 81 VAL A CA 1
ATOM 644 C C . VAL A 1 83 ? 62.891 -14.297 -26.904 1.00 53.05 81 VAL A C 1
ATOM 645 O O . VAL A 1 83 ? 62.165 -13.877 -25.988 1.00 50.60 81 VAL A O 1
ATOM 649 N N . PRO A 1 84 ? 62.436 -14.462 -28.163 1.00 46.71 82 PRO A N 1
ATOM 650 C CA . PRO A 1 84 ? 61.041 -14.106 -28.461 1.00 42.01 82 PRO A CA 1
ATOM 651 C C . PRO A 1 84 ? 60.056 -14.861 -27.574 1.00 41.73 82 PRO A C 1
ATOM 652 O O . PRO A 1 84 ? 59.036 -14.306 -27.190 1.00 49.02 82 PRO A O 1
ATOM 656 N N . ALA A 1 85 ? 60.357 -16.116 -27.262 1.00 33.31 83 ALA A N 1
ATOM 657 C CA . ALA A 1 85 ? 59.453 -16.917 -26.441 1.00 39.73 83 ALA A CA 1
ATOM 658 C C . ALA A 1 85 ? 59.399 -16.389 -25.004 1.00 42.42 83 ALA A C 1
ATOM 659 O O . ALA A 1 85 ? 58.359 -16.391 -24.366 1.00 40.61 83 ALA A O 1
ATOM 661 N N . PHE A 1 86 ? 60.537 -15.944 -24.501 1.00 44.01 84 PHE A N 1
ATOM 662 C CA . PHE A 1 86 ? 60.586 -15.369 -23.179 1.00 48.76 84 PHE A CA 1
ATOM 663 C C . PHE A 1 86 ? 59.802 -14.049 -23.163 1.00 55.10 84 PHE A C 1
ATOM 664 O O . PHE A 1 86 ? 59.044 -13.781 -22.236 1.00 56.52 84 PHE A O 1
ATOM 672 N N . GLN A 1 87 ? 59.987 -13.235 -24.201 1.00 55.61 85 GLN A N 1
ATOM 673 C CA . GLN A 1 87 ? 59.243 -11.985 -24.356 1.00 48.83 85 GLN A CA 1
ATOM 674 C C . GLN A 1 87 ? 57.733 -12.216 -24.291 1.00 49.49 85 GLN A C 1
ATOM 675 O O . GLN A 1 87 ? 57.017 -11.523 -23.561 1.00 49.73 85 GLN A O 1
ATOM 681 N N . GLY A 1 88 ? 57.253 -13.213 -25.029 1.00 51.20 86 GLY A N 1
ATOM 682 C CA . GLY A 1 88 ? 55.856 -13.614 -24.955 1.00 47.49 86 GLY A CA 1
ATOM 683 C C . GLY A 1 88 ? 55.432 -13.951 -23.531 1.00 51.35 86 GLY A C 1
ATOM 684 O O . GLY A 1 88 ? 54.401 -13.488 -23.042 1.00 53.24 86 GLY A O 1
ATOM 685 N N . ALA A 1 89 ? 56.246 -14.760 -22.865 1.00 50.23 87 ALA A N 1
ATOM 686 C CA . ALA A 1 89 ? 55.952 -15.220 -21.522 1.00 45.72 87 ALA A CA 1
ATOM 687 C C . ALA A 1 89 ? 55.843 -14.040 -20.565 1.00 52.31 87 ALA A C 1
ATOM 688 O O . ALA A 1 89 ? 54.873 -13.916 -19.807 1.00 57.34 87 ALA A O 1
ATOM 690 N N . LEU A 1 90 ? 56.830 -13.162 -20.614 1.00 50.20 88 LEU A N 1
ATOM 691 C CA . LEU A 1 90 ? 56.830 -12.035 -19.710 1.00 58.92 88 LEU A CA 1
ATOM 692 C C . LEU A 1 90 ? 55.676 -11.076 -19.982 1.00 62.03 88 LEU A C 1
ATOM 693 O O . LEU A 1 90 ? 55.035 -10.576 -19.058 1.00 58.34 88 LEU A O 1
ATOM 698 N N . THR A 1 91 ? 55.399 -10.854 -21.257 1.00 61.69 89 THR A N 1
ATOM 699 C CA . THR A 1 91 ? 54.329 -9.958 -21.667 1.00 60.02 89 THR A CA 1
ATOM 700 C C . THR A 1 91 ? 52.996 -10.369 -21.048 1.00 57.30 89 THR A C 1
ATOM 701 O O . THR A 1 91 ? 52.231 -9.512 -20.579 1.00 52.86 89 THR A O 1
ATOM 713 N N . LYS A 1 93 ? 52.649 -11.955 -18.270 1.00 55.72 91 LYS A N 1
ATOM 714 C CA . LYS A 1 93 ? 52.730 -11.746 -16.835 1.00 59.01 91 LYS A CA 1
ATOM 715 C C . LYS A 1 93 ? 52.437 -10.298 -16.387 1.00 69.98 91 LYS A C 1
ATOM 716 O O . LYS A 1 93 ? 52.429 -10.013 -15.195 1.00 75.54 91 LYS A O 1
ATOM 722 N N . GLN A 1 94 ? 52.202 -9.383 -17.320 1.00 66.43 92 GLN A N 1
ATOM 723 C CA . GLN A 1 94 ? 51.811 -8.035 -16.934 1.00 67.92 92 GLN A CA 1
ATOM 724 C C . GLN A 1 94 ? 50.356 -8.038 -16.456 1.00 76.47 92 GLN A C 1
ATOM 725 O O . GLN A 1 94 ? 49.522 -8.731 -17.036 1.00 76.60 92 GLN A O 1
ATOM 731 N N . VAL A 1 95 ? 50.056 -7.286 -15.395 1.00 80.41 93 VAL A N 1
ATOM 732 C CA . VAL A 1 95 ? 48.666 -7.027 -15.025 1.00 89.52 93 VAL A CA 1
ATOM 733 C C . VAL A 1 95 ? 48.329 -5.546 -15.266 1.00 96.88 93 VAL A C 1
ATOM 734 O O . VAL A 1 95 ? 49.003 -4.651 -14.756 1.00 102.58 93 VAL A O 1
ATOM 738 N N . ASN A 1 96 ? 47.308 -5.299 -16.080 1.00 94.82 94 ASN A N 1
ATOM 739 C CA . ASN A 1 96 ? 46.850 -3.945 -16.378 1.00 91.30 94 ASN A CA 1
ATOM 740 C C . ASN A 1 96 ? 45.669 -4.061 -17.309 1.00 89.68 94 ASN A C 1
ATOM 741 O O . ASN A 1 96 ? 45.795 -3.852 -18.514 1.00 91.81 94 ASN A O 1
ATOM 746 N N . PRO A 1 97 ? 44.507 -4.391 -16.741 1.00 89.27 95 PRO A N 1
ATOM 747 C CA . PRO A 1 97 ? 43.322 -4.827 -17.484 1.00 84.51 95 PRO A CA 1
ATOM 748 C C . PRO A 1 97 ? 42.938 -3.876 -18.599 1.00 88.34 95 PRO A C 1
ATOM 749 O O . PRO A 1 97 ? 42.538 -4.339 -19.668 1.00 90.37 95 PRO A O 1
ATOM 753 N N . SER A 1 98 ? 43.080 -2.575 -18.362 1.00 94.41 96 SER A N 1
ATOM 754 C CA . SER A 1 98 ? 42.802 -1.580 -19.390 1.00 95.65 96 SER A CA 1
ATOM 755 C C . SER A 1 98 ? 43.581 -1.875 -20.677 1.00 90.37 96 SER A C 1
ATOM 756 O O . SER A 1 98 ? 43.112 -1.580 -21.772 1.00 91.14 96 SER A O 1
ATOM 759 N N . LYS A 1 99 ? 44.748 -2.496 -20.536 1.00 85.15 97 LYS A N 1
ATOM 760 C CA . LYS A 1 99 ? 45.612 -2.774 -21.674 1.00 82.22 97 LYS A CA 1
ATOM 761 C C . LYS A 1 99 ? 45.825 -4.266 -21.924 1.00 78.19 97 LYS A C 1
ATOM 762 O O . LYS A 1 99 ? 46.845 -4.667 -22.485 1.00 76.33 97 LYS A O 1
ATOM 768 N N . ARG A 1 100 ? 44.864 -5.092 -21.523 1.00 74.79 98 ARG A N 1
ATOM 769 C CA . ARG A 1 100 ? 45.037 -6.535 -21.667 1.00 73.28 98 ARG A CA 1
ATOM 770 C C . ARG A 1 100 ? 45.045 -6.993 -23.129 1.00 75.33 98 ARG A C 1
ATOM 771 O O . ARG A 1 100 ? 45.890 -7.798 -23.534 1.00 70.29 98 ARG A O 1
ATOM 779 N N . LEU A 1 101 ? 44.095 -6.484 -23.905 1.00 71.44 99 LEU A N 1
ATOM 780 C CA . LEU A 1 101 ? 44.011 -6.796 -25.315 1.00 65.18 99 LEU A CA 1
ATOM 781 C C . LEU A 1 101 ? 45.303 -6.399 -26.039 1.00 71.26 99 LEU A C 1
ATOM 782 O O . LEU A 1 101 ? 45.749 -7.094 -26.956 1.00 73.92 99 LEU A O 1
ATOM 787 N N . ASP A 1 102 ? 45.916 -5.296 -25.617 1.00 70.88 100 ASP A N 1
ATOM 788 C CA . ASP A 1 102 ? 47.190 -4.896 -26.190 1.00 71.75 100 ASP A CA 1
ATOM 789 C C . ASP A 1 102 ? 48.252 -5.938 -25.862 1.00 64.11 100 ASP A C 1
ATOM 790 O O . ASP A 1 102 ? 48.964 -6.399 -26.750 1.00 62.25 100 ASP A O 1
ATOM 795 N N . HIS A 1 103 ? 48.353 -6.316 -24.591 1.00 60.50 101 HIS A N 1
ATOM 796 C CA . HIS A 1 103 ? 49.320 -7.333 -24.175 1.00 57.43 101 HIS A CA 1
ATOM 797 C C . HIS A 1 103 ? 49.170 -8.692 -24.900 1.00 61.06 101 HIS A C 1
ATOM 798 O O . HIS A 1 103 ? 50.171 -9.333 -25.213 1.00 55.76 101 HIS A O 1
ATOM 805 N N . LEU A 1 104 ? 47.935 -9.135 -25.135 1.00 47.73 102 LEU A N 1
ATOM 806 C CA . LEU A 1 104 ? 47.698 -10.394 -25.823 1.00 45.86 102 LEU A CA 1
ATOM 807 C C . LEU A 1 104 ? 48.238 -10.337 -27.253 1.00 62.45 102 LEU A C 1
ATOM 808 O O . LEU A 1 104 ? 48.978 -11.231 -27.682 1.00 61.97 102 LEU A O 1
ATOM 813 N N . GLN A 1 105 ? 47.868 -9.291 -27.990 1.00 62.44 103 GLN A N 1
ATOM 814 C CA . GLN A 1 105 ? 48.349 -9.134 -29.365 1.00 60.55 103 GLN A CA 1
ATOM 815 C C . GLN A 1 105 ? 49.874 -9.025 -29.437 1.00 53.25 103 GLN A C 1
ATOM 816 O O . GLN A 1 105 ? 50.495 -9.609 -30.320 1.00 60.42 103 GLN A O 1
ATOM 822 N N . ARG A 1 106 ? 50.477 -8.300 -28.502 1.00 50.84 104 ARG A N 1
ATOM 823 C CA . ARG A 1 106 ? 51.933 -8.173 -28.456 1.00 54.95 104 ARG A CA 1
ATOM 824 C C . ARG A 1 106 ? 52.562 -9.522 -28.150 1.00 58.34 104 ARG A C 1
ATOM 825 O O . ARG A 1 106 ? 53.562 -9.884 -28.752 1.00 65.17 104 ARG A O 1
ATOM 833 N N . ALA A 1 107 ? 51.961 -10.267 -27.222 1.00 56.56 105 ALA A N 1
ATOM 834 C CA . ALA A 1 107 ? 52.473 -11.574 -26.824 1.00 48.07 105 ALA A CA 1
ATOM 835 C C . ALA A 1 107 ? 52.337 -12.565 -27.959 1.00 51.69 105 ALA A C 1
ATOM 836 O O . ALA A 1 107 ? 53.289 -13.292 -28.279 1.00 55.47 105 ALA A O 1
ATOM 838 N N . ARG A 1 108 ? 51.147 -12.607 -28.553 1.00 45.13 106 ARG A N 1
ATOM 839 C CA . ARG A 1 108 ? 50.917 -13.483 -29.690 1.00 45.91 106 ARG A CA 1
ATOM 840 C C . ARG A 1 108 ? 52.026 -13.315 -30.734 1.00 49.01 106 ARG A C 1
ATOM 841 O O . ARG A 1 108 ? 52.569 -14.301 -31.257 1.00 52.30 106 ARG A O 1
ATOM 849 N N . GLU A 1 109 ? 52.378 -12.058 -31.005 1.00 46.25 107 GLU A N 1
ATOM 850 C CA . GLU A 1 109 ? 53.371 -11.751 -32.023 1.00 47.50 107 GLU A CA 1
ATOM 851 C C . GLU A 1 109 ? 54.774 -12.284 -31.640 1.00 49.47 107 GLU A C 1
ATOM 852 O O . GLU A 1 109 ? 55.490 -12.873 -32.471 1.00 44.79 107 GLU A O 1
ATOM 858 N N . HIS A 1 110 ? 55.136 -12.119 -30.372 1.00 47.76 108 HIS A N 1
ATOM 859 C CA . HIS A 1 110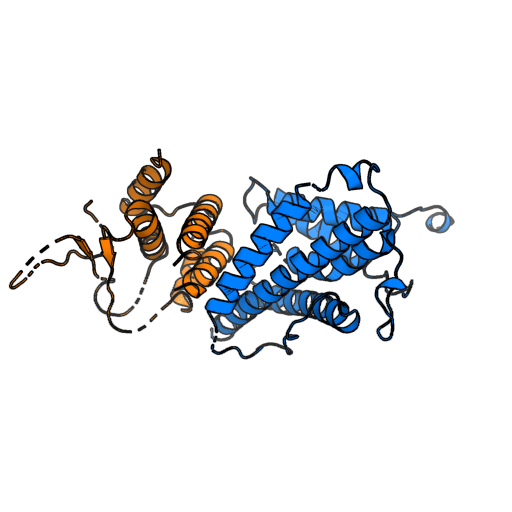 ? 56.368 -12.701 -29.855 1.00 45.65 108 HIS A CA 1
ATOM 860 C C . HIS A 1 110 ? 56.417 -14.226 -30.082 1.00 44.51 108 HIS A C 1
ATOM 861 O O . HIS A 1 110 ? 57.399 -14.748 -30.608 1.00 39.76 108 HIS A O 1
ATOM 868 N N . PHE A 1 111 ? 55.350 -14.924 -29.700 1.00 41.26 109 PHE A N 1
ATOM 869 C CA . PHE A 1 111 ? 55.300 -16.370 -29.828 1.00 37.18 109 PHE A CA 1
ATOM 870 C C . PHE A 1 111 ? 55.328 -16.813 -31.284 1.00 49.02 109 PHE A C 1
ATOM 871 O O . PHE A 1 111 ? 56.000 -17.771 -31.621 1.00 49.84 109 PHE A O 1
ATOM 879 N N . ILE A 1 112 ? 54.591 -16.123 -32.148 1.00 49.35 110 ILE A N 1
ATOM 880 C CA . ILE A 1 112 ? 54.673 -16.417 -33.563 1.00 44.89 110 ILE A CA 1
ATOM 881 C C . ILE A 1 112 ? 56.109 -16.257 -34.050 1.00 49.96 110 ILE A C 1
ATOM 882 O O . ILE A 1 112 ? 56.589 -17.084 -34.825 1.00 55.34 110 ILE A O 1
ATOM 887 N N . ASN A 1 113 ? 56.794 -15.195 -33.612 1.00 45.56 111 ASN A N 1
ATOM 888 C CA . ASN A 1 113 ? 58.185 -14.999 -34.025 1.00 47.25 111 ASN A CA 1
ATOM 889 C C . ASN A 1 113 ? 59.036 -16.189 -33.605 1.00 50.91 111 ASN A C 1
ATOM 890 O O . ASN A 1 113 ? 59.832 -16.702 -34.386 1.00 60.81 111 ASN A O 1
ATOM 895 N N . TYR A 1 114 ? 58.846 -16.639 -32.375 1.00 41.93 112 TYR A N 1
ATOM 896 C CA . TYR A 1 114 ? 59.590 -17.772 -31.893 1.00 42.50 112 TYR A CA 1
ATOM 897 C C . TYR A 1 114 ? 59.315 -19.025 -32.752 1.00 47.51 112 TYR A C 1
ATOM 898 O O . TYR A 1 114 ? 60.240 -19.698 -33.229 1.00 46.30 112 TYR A O 1
ATOM 907 N N . LEU A 1 115 ? 58.036 -19.329 -32.925 1.00 43.56 113 LEU A N 1
ATOM 908 C CA . LEU A 1 115 ? 57.605 -20.472 -33.696 1.00 44.69 113 LEU A CA 1
ATOM 909 C C . LEU A 1 115 ? 58.081 -20.399 -35.151 1.00 48.03 113 LEU A C 1
ATOM 910 O O . LEU A 1 115 ? 58.607 -21.378 -35.711 1.00 42.07 113 LEU A O 1
ATOM 915 N N . THR A 1 116 ? 57.922 -19.230 -35.747 1.00 34.98 114 THR A N 1
ATOM 916 C CA . THR A 1 116 ? 58.327 -19.039 -37.127 1.00 43.71 114 THR A CA 1
ATOM 917 C C . THR A 1 116 ? 59.816 -19.359 -37.312 1.00 45.11 114 THR A C 1
ATOM 918 O O . THR A 1 116 ? 60.199 -20.047 -38.263 1.00 48.69 114 THR A O 1
ATOM 922 N N . GLN A 1 117 ? 60.652 -18.908 -36.384 1.00 41.94 115 GLN A N 1
ATOM 923 C CA . GLN A 1 117 ? 62.075 -19.221 -36.485 1.00 43.85 115 GLN A CA 1
ATOM 924 C C . GLN A 1 117 ? 62.359 -20.725 -36.290 1.00 44.34 115 GLN A C 1
ATOM 925 O O . GLN A 1 117 ? 63.013 -21.364 -37.130 1.00 48.11 115 GLN A O 1
ATOM 931 N N . CYS A 1 118 ? 61.840 -21.290 -35.203 1.00 37.92 116 CYS A N 1
ATOM 932 C CA . CYS A 1 118 ? 61.991 -22.715 -34.946 1.00 42.96 116 CYS A CA 1
ATOM 933 C C . CYS A 1 118 ? 61.536 -23.562 -36.122 1.00 45.14 116 CYS A C 1
ATOM 934 O O . CYS A 1 118 ? 62.111 -24.617 -36.389 1.00 42.08 116 CYS A O 1
ATOM 937 N N . HIS A 1 119 ? 60.493 -23.100 -36.809 1.00 45.38 117 HIS A N 1
ATOM 938 C CA . HIS A 1 119 ? 59.969 -23.821 -37.951 1.00 39.46 117 HIS A CA 1
ATOM 939 C C . HIS A 1 119 ? 60.967 -23.785 -39.144 1.00 54.02 117 HIS A C 1
ATOM 940 O O . HIS A 1 119 ? 61.274 -24.849 -39.717 1.00 53.05 117 HIS A O 1
ATOM 947 N N . CYS A 1 120 ? 61.499 -22.603 -39.502 1.00 45.16 118 CYS A N 1
ATOM 948 C CA . CYS A 1 120 ? 62.531 -22.555 -40.561 1.00 56.13 118 CYS A CA 1
ATOM 949 C C . CYS A 1 120 ? 63.717 -23.460 -40.228 1.00 52.64 118 CYS A C 1
ATOM 950 O O . CYS A 1 120 ? 64.224 -24.152 -41.102 1.00 60.75 118 CYS A O 1
ATOM 953 N N . TYR A 1 121 ? 64.133 -23.469 -38.959 1.00 47.50 119 TYR A N 1
ATOM 954 C CA . TYR A 1 121 ? 65.290 -24.255 -38.541 1.00 45.23 119 TYR A CA 1
ATOM 955 C C . TYR A 1 121 ? 64.968 -25.727 -38.275 1.00 49.48 119 TYR A C 1
ATOM 956 O O . TYR A 1 121 ? 65.837 -26.464 -37.829 1.00 58.11 119 TYR A O 1
ATOM 965 N N . HIS A 1 122 ? 63.732 -26.149 -38.546 1.00 45.60 120 HIS A N 1
ATOM 966 C CA . HIS A 1 122 ? 63.333 -27.547 -38.382 1.00 46.99 120 HIS A CA 1
ATOM 967 C C . HIS A 1 122 ? 63.623 -28.113 -36.985 1.00 50.12 120 HIS A C 1
ATOM 968 O O . HIS A 1 122 ? 63.992 -29.285 -36.870 1.00 54.37 120 HIS A O 1
ATOM 975 N N . VAL A 1 123 ? 63.468 -27.293 -35.944 1.00 47.61 121 VAL A N 1
ATOM 976 C CA . VAL A 1 123 ? 63.700 -27.713 -34.564 1.00 41.57 121 VAL A CA 1
ATOM 977 C C . VAL A 1 123 ? 62.798 -28.885 -34.189 1.00 49.88 121 VAL A C 1
ATOM 978 O O . VAL A 1 123 ? 63.207 -29.790 -33.452 1.00 63.01 121 VAL A O 1
ATOM 982 N N . ALA A 1 124 ? 61.578 -28.886 -34.720 1.00 46.02 122 ALA A N 1
ATOM 983 C CA . ALA A 1 124 ? 60.644 -30.003 -34.502 1.00 49.28 122 ALA A CA 1
ATOM 984 C C . ALA A 1 124 ? 59.551 -29.930 -35.554 1.00 50.11 122 ALA A C 1
ATOM 985 O O . ALA A 1 124 ? 59.345 -28.861 -36.118 1.00 46.76 122 ALA A O 1
ATOM 987 N N . GLU A 1 125 ? 58.859 -31.042 -35.824 1.00 49.28 123 GLU A N 1
ATOM 988 C CA . GLU A 1 125 ? 57.721 -31.023 -36.760 1.00 52.67 123 GLU A CA 1
ATOM 989 C C . GLU A 1 125 ? 56.440 -30.470 -36.098 1.00 55.32 123 GLU A C 1
ATOM 990 O O . GLU A 1 125 ? 55.954 -31.017 -35.114 1.00 68.12 123 GLU A O 1
ATOM 996 N N . PHE A 1 126 ? 55.902 -29.380 -36.632 1.00 51.39 124 PHE A N 1
ATOM 997 C CA . PHE A 1 126 ? 54.635 -28.840 -36.135 1.00 50.09 124 PHE A CA 1
ATOM 998 C C . PHE A 1 126 ? 53.892 -27.935 -37.128 1.00 51.43 124 PHE A C 1
ATOM 999 O O . PHE A 1 126 ? 54.452 -27.489 -38.132 1.00 53.08 124 PHE A O 1
ATOM 1007 N N . GLU A 1 127 ? 52.625 -27.670 -36.851 1.00 49.37 125 GLU A N 1
ATOM 1008 C CA . GLU A 1 127 ? 51.877 -26.769 -37.705 1.00 53.06 125 GLU A CA 1
ATOM 1009 C C . GLU A 1 127 ? 51.997 -25.352 -37.154 1.00 54.61 125 GLU A C 1
ATOM 1010 O O . GLU A 1 127 ? 51.703 -25.089 -35.986 1.00 54.80 125 GLU A O 1
ATOM 1016 N N . LEU A 1 128 ? 52.477 -24.449 -38.002 1.00 54.55 126 LEU A N 1
ATOM 1017 C CA . LEU A 1 128 ? 52.721 -23.073 -37.606 1.00 49.59 126 LEU A CA 1
ATOM 1018 C C . LEU A 1 128 ? 51.387 -22.352 -37.600 1.00 53.56 126 LEU A C 1
ATOM 1019 O O . LEU A 1 128 ? 50.632 -22.434 -38.571 1.00 58.24 126 LEU A O 1
ATOM 1024 N N . PRO A 1 129 ? 51.062 -21.686 -36.484 1.00 55.83 127 PRO A N 1
ATOM 1025 C CA . PRO A 1 129 ? 49.784 -20.960 -36.383 1.00 51.64 127 PRO A CA 1
ATOM 1026 C C . PRO A 1 129 ? 49.745 -19.752 -37.319 1.00 55.61 127 PRO A C 1
ATOM 1027 O O . PRO A 1 129 ? 50.796 -19.223 -37.681 1.00 61.80 127 PRO A O 1
ATOM 1031 N N . SER A 1 130 ? 48.549 -19.332 -37.716 1.00 60.56 142 SER A N 1
ATOM 1032 C CA . SER A 1 130 ? 48.373 -18.124 -38.524 1.00 67.47 142 SER A CA 1
ATOM 1033 C C . SER A 1 130 ? 49.052 -16.906 -37.881 1.00 66.08 142 SER A C 1
ATOM 1034 O O . SER A 1 130 ? 49.205 -16.833 -36.665 1.00 52.26 142 SER A O 1
ATOM 1045 N N . ALA A 1 132 ? 48.052 -13.910 -37.530 1.00 73.08 144 ALA A N 1
ATOM 1046 C CA . ALA A 1 132 ? 47.130 -12.995 -36.894 1.00 72.77 144 ALA A CA 1
ATOM 1047 C C . ALA A 1 132 ? 45.947 -13.759 -36.293 1.00 79.04 144 ALA A C 1
ATOM 1048 O O . ALA A 1 132 ? 45.467 -14.719 -36.893 1.00 84.23 144 ALA A O 1
ATOM 1050 N N . TYR A 1 133 ? 45.481 -13.342 -35.116 1.00 75.26 145 TYR A N 1
ATOM 1051 C CA . TYR A 1 133 ? 44.223 -13.855 -34.576 1.00 71.88 145 TYR A CA 1
ATOM 1052 C C . TYR A 1 133 ? 43.162 -13.734 -35.659 1.00 78.62 145 TYR A C 1
ATOM 1053 O O . TYR A 1 133 ? 43.085 -12.699 -36.321 1.00 83.08 145 TYR A O 1
ATOM 1062 N N . PRO A 1 134 ? 42.321 -14.773 -35.832 1.00 82.84 146 PRO A N 1
ATOM 1063 C CA . PRO A 1 134 ? 42.313 -16.022 -35.066 1.00 78.91 146 PRO A CA 1
ATOM 1064 C C . PRO A 1 134 ? 42.872 -17.209 -35.827 1.00 81.16 146 PRO A C 1
ATOM 1065 O O . PRO A 1 134 ? 42.590 -17.384 -37.021 1.00 81.99 146 PRO A O 1
ATOM 1069 N N . SER A 1 135 ? 43.644 -18.034 -35.130 1.00 84.73 147 SER A N 1
ATOM 1070 C CA . SER A 1 135 ? 44.133 -19.281 -35.705 1.00 92.44 147 SER A CA 1
ATOM 1071 C C . SER A 1 135 ? 43.054 -20.340 -35.518 1.00 100.89 147 SER A C 1
ATOM 1072 O O . SER A 1 135 ? 42.879 -20.856 -34.414 1.00 102.69 147 SER A O 1
ATOM 1075 N N . LEU A 1 136 ? 42.319 -20.637 -36.588 1.00 108.91 148 LEU A N 1
ATOM 1076 C CA . LEU A 1 136 ? 41.184 -21.554 -36.512 1.00 114.06 148 LEU A CA 1
ATOM 1077 C C . LEU A 1 136 ? 41.612 -22.939 -36.022 1.00 121.00 148 LEU A C 1
ATOM 1078 O O . LEU A 1 136 ? 42.572 -23.518 -36.528 1.00 119.95 148 LEU A O 1
ATOM 1083 N N . VAL A 1 137 ? 40.902 -23.448 -35.019 1.00 126.33 149 VAL A N 1
ATOM 1084 C CA . VAL A 1 137 ? 41.094 -24.818 -34.549 1.00 126.86 149 VAL A CA 1
ATOM 1085 C C . VAL A 1 137 ? 39.767 -25.409 -34.071 1.00 127.47 149 VAL A C 1
ATOM 1086 O O . VAL A 1 137 ? 39.155 -24.900 -33.135 1.00 128.29 149 VAL A O 1
ATOM 1090 N N . ALA A 1 138 ? 39.311 -26.470 -34.728 1.00 128.79 150 ALA A N 1
ATOM 1091 C CA . ALA A 1 138 ? 38.046 -27.103 -34.350 1.00 133.25 150 ALA A CA 1
ATOM 1092 C C . ALA A 1 138 ? 38.268 -28.484 -33.737 1.00 130.24 150 ALA A C 1
ATOM 1093 O O . ALA A 1 138 ? 39.305 -28.734 -33.121 1.00 121.12 150 ALA A O 1
ATOM 1095 N N . GLN A 1 142 ? 41.472 -33.228 -31.385 1.00 108.47 154 GLN A N 1
ATOM 1096 C CA . GLN A 1 142 ? 41.481 -31.820 -30.987 1.00 114.29 154 GLN A CA 1
ATOM 1097 C C . GLN A 1 142 ? 41.803 -31.666 -29.497 1.00 111.88 154 GLN A C 1
ATOM 1098 O O . GLN A 1 142 ? 42.432 -30.678 -29.079 1.00 97.57 154 GLN A O 1
ATOM 1104 N N . ARG A 1 143 ? 41.365 -32.662 -28.722 1.00 123.74 155 ARG A N 1
ATOM 1105 C CA . ARG A 1 143 ? 41.698 -32.804 -27.310 1.00 115.06 155 ARG A CA 1
ATOM 1106 C C . ARG A 1 143 ? 42.864 -33.775 -27.164 1.00 115.04 155 ARG A C 1
ATOM 1107 O O . ARG A 1 143 ? 43.702 -33.655 -26.266 1.00 119.73 155 ARG A O 1
ATOM 1115 N N . GLN A 1 144 ? 42.901 -34.746 -28.061 1.00 110.21 156 GLN A N 1
ATOM 1116 C CA . GLN A 1 144 ? 43.976 -35.712 -28.103 1.00 101.63 156 GLN A CA 1
ATOM 1117 C C . GLN A 1 144 ? 45.319 -35.012 -28.218 1.00 96.26 156 GLN A C 1
ATOM 1118 O O . GLN A 1 144 ? 46.277 -35.374 -27.540 1.00 101.95 156 GLN A O 1
ATOM 1124 N N . ALA A 1 145 ? 45.376 -34.005 -29.083 1.00 92.32 157 ALA A N 1
ATOM 1125 C CA . ALA A 1 145 ? 46.596 -33.247 -29.329 1.00 88.83 157 ALA A CA 1
ATOM 1126 C C . ALA A 1 145 ? 47.173 -32.742 -28.034 1.00 89.46 157 ALA A C 1
ATOM 1127 O O . ALA A 1 145 ? 48.390 -32.681 -27.874 1.00 88.98 157 ALA A O 1
ATOM 1129 N N . LYS A 1 146 ? 46.277 -32.376 -27.120 1.00 91.92 158 LYS A N 1
ATOM 1130 C CA . LYS A 1 146 ? 46.653 -31.813 -25.832 1.00 87.74 158 LYS A CA 1
ATOM 1131 C C . LYS A 1 146 ? 47.176 -32.878 -24.885 1.00 82.27 158 LYS A C 1
ATOM 1132 O O . LYS A 1 146 ? 48.199 -32.673 -24.215 1.00 87.33 158 LYS A O 1
ATOM 1138 N N . ILE A 1 147 ? 46.487 -34.011 -24.822 1.00 68.39 159 ILE A N 1
ATOM 1139 C CA . ILE A 1 147 ? 47.014 -35.122 -24.045 1.00 74.97 159 ILE A CA 1
ATOM 1140 C C . ILE A 1 147 ? 48.434 -35.511 -24.516 1.00 79.72 159 ILE A C 1
ATOM 1141 O O . ILE A 1 147 ? 49.367 -35.596 -23.713 1.00 76.31 159 ILE A O 1
ATOM 1146 N N . GLN A 1 148 ? 48.584 -35.723 -25.820 1.00 84.43 160 GLN A N 1
ATOM 1147 C CA . GLN A 1 148 ? 49.887 -35.990 -26.417 1.00 82.70 160 GLN A CA 1
ATOM 1148 C C . GLN A 1 148 ? 50.895 -34.890 -26.036 1.00 77.47 160 GLN A C 1
ATOM 1149 O O . GLN A 1 148 ? 51.990 -35.177 -25.548 1.00 70.79 160 GLN A O 1
ATOM 1155 N N . ARG A 1 149 ? 50.505 -33.633 -26.227 1.00 75.94 161 ARG A N 1
ATOM 1156 C CA . ARG A 1 149 ? 51.361 -32.503 -25.879 1.00 70.62 161 ARG A CA 1
ATOM 1157 C C . ARG A 1 149 ? 51.748 -32.478 -24.381 1.00 68.19 161 ARG A C 1
ATOM 1158 O O . ARG A 1 149 ? 52.864 -32.061 -24.023 1.00 55.75 161 ARG A O 1
ATOM 1166 N N . TYR A 1 150 ? 50.832 -32.925 -23.520 1.00 69.04 162 TYR A N 1
ATOM 1167 C CA . TYR A 1 150 ? 51.071 -32.910 -22.077 1.00 67.69 162 TYR A CA 1
ATOM 1168 C C . TYR A 1 150 ? 52.100 -33.948 -21.692 1.00 63.54 162 TYR A C 1
ATOM 1169 O O . TYR A 1 150 ? 53.026 -33.670 -20.929 1.00 67.91 162 TYR A O 1
ATOM 1178 N N . LYS A 1 151 ? 51.916 -35.151 -22.212 1.00 57.41 163 LYS A N 1
ATOM 1179 C CA . LYS A 1 151 ? 52.874 -36.219 -22.004 1.00 59.42 163 LYS A CA 1
ATOM 1180 C C . LYS A 1 151 ? 54.238 -35.844 -22.569 1.00 59.28 163 LYS A C 1
ATOM 1181 O O . LYS A 1 151 ? 55.257 -36.156 -21.965 1.00 62.85 163 LYS A O 1
ATOM 1187 N N . GLN A 1 152 ? 54.256 -35.165 -23.713 1.00 59.04 164 GLN A N 1
ATOM 1188 C CA . GLN A 1 152 ? 55.515 -34.739 -24.305 1.00 63.89 164 GLN A CA 1
ATOM 1189 C C . GLN A 1 152 ? 56.227 -33.771 -23.374 1.00 62.22 164 GLN A C 1
ATOM 1190 O O . GLN A 1 152 ? 57.405 -33.958 -23.072 1.00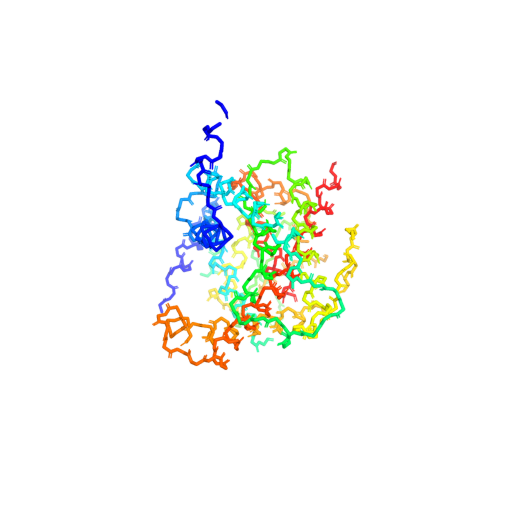 64.64 164 GLN A O 1
ATOM 1196 N N . LYS A 1 153 ? 55.516 -32.745 -22.913 1.00 62.08 165 LYS A N 1
ATOM 1197 C CA . LYS A 1 153 ? 56.109 -31.766 -22.012 1.00 60.23 165 LYS A CA 1
ATOM 1198 C C . LYS A 1 153 ? 56.639 -32.389 -20.724 1.00 59.43 165 LYS A C 1
ATOM 1199 O O . LYS A 1 153 ? 57.742 -32.058 -20.289 1.00 53.96 165 LYS A O 1
ATOM 1205 N N . LYS A 1 154 ? 55.875 -33.301 -20.125 1.00 60.22 166 LYS A N 1
ATOM 1206 C CA . LYS A 1 154 ? 56.351 -33.983 -18.922 1.00 62.38 166 LYS A CA 1
ATOM 1207 C C . LYS A 1 154 ? 57.663 -34.742 -19.176 1.00 62.06 166 LYS A C 1
ATOM 1208 O O . LYS A 1 154 ? 58.591 -34.709 -18.362 1.00 60.86 166 LYS A O 1
ATOM 1214 N N . GLU A 1 155 ? 57.737 -35.404 -20.323 1.00 56.25 167 GLU A N 1
ATOM 1215 C CA . GLU A 1 155 ? 58.932 -36.124 -20.695 1.00 49.71 167 GLU A CA 1
ATOM 1216 C C . GLU A 1 155 ? 60.121 -35.185 -20.989 1.00 50.96 167 GLU A C 1
ATOM 1217 O O . GLU A 1 155 ? 61.236 -35.447 -20.531 1.00 52.65 167 GLU A O 1
ATOM 1223 N N . LEU A 1 156 ? 59.899 -34.091 -21.719 1.00 47.92 168 LEU A N 1
ATOM 1224 C CA . LEU A 1 156 ? 60.973 -33.118 -21.925 1.00 50.89 168 LEU A CA 1
ATOM 1225 C C . LEU A 1 156 ? 61.491 -32.571 -20.584 1.00 54.52 168 LEU A C 1
ATOM 1226 O O . LEU A 1 156 ? 62.703 -32.591 -20.311 1.00 50.18 168 LEU A O 1
ATOM 1231 N N . GLU A 1 157 ? 60.564 -32.108 -19.745 1.00 53.90 169 GLU A N 1
ATOM 1232 C CA . GLU A 1 157 ? 60.917 -31.501 -18.459 1.00 51.31 169 GLU A CA 1
ATOM 1233 C C . GLU A 1 157 ? 61.721 -32.447 -17.572 1.00 52.82 169 GLU A C 1
ATOM 1234 O O . GLU A 1 157 ? 62.676 -32.043 -16.889 1.00 47.35 169 GLU A O 1
ATOM 1240 N N . HIS A 1 158 ? 61.363 -33.720 -17.620 1.00 41.03 170 HIS A N 1
ATOM 1241 C CA . HIS A 1 158 ? 62.147 -34.727 -16.929 1.00 43.58 170 HIS A CA 1
ATOM 1242 C C . HIS A 1 158 ? 63.571 -34.873 -17.498 1.00 48.66 170 HIS A C 1
ATOM 1243 O O . HIS A 1 158 ? 64.549 -34.806 -16.744 1.00 50.35 170 HIS A O 1
ATOM 1250 N N . ARG A 1 159 ? 63.699 -35.071 -18.811 1.00 44.30 171 ARG A N 1
ATOM 1251 C CA . ARG A 1 159 ? 65.032 -35.174 -19.394 1.00 48.40 171 ARG A CA 1
ATOM 1252 C C . ARG A 1 159 ? 65.866 -33.948 -19.025 1.00 48.24 171 ARG A C 1
ATOM 1253 O O . ARG A 1 159 ? 67.032 -34.073 -18.655 1.00 47.53 171 ARG A O 1
ATOM 1261 N N . LEU A 1 160 ? 65.262 -32.768 -19.162 1.00 44.60 172 LEU A N 1
ATOM 1262 C CA . LEU A 1 160 ? 65.939 -31.526 -18.833 1.00 43.42 172 LEU A CA 1
ATOM 1263 C C . LEU A 1 160 ? 66.424 -31.558 -17.389 1.00 45.17 172 LEU A C 1
ATOM 1264 O O . LEU A 1 160 ? 67.561 -31.192 -17.098 1.00 45.71 172 LEU A O 1
ATOM 1269 N N . SER A 1 161 ? 65.573 -32.032 -16.486 1.00 39.93 173 SER A N 1
ATOM 1270 C CA . SER A 1 161 ? 65.912 -31.969 -15.078 1.00 45.08 173 SER A CA 1
ATOM 1271 C C . SER A 1 161 ? 67.109 -32.865 -14.770 1.00 49.65 173 SER A C 1
ATOM 1272 O O . SER A 1 161 ? 67.787 -32.701 -13.748 1.00 53.28 173 SER A O 1
ATOM 1275 N N . ALA A 1 162 ? 67.380 -33.802 -15.669 1.00 46.27 174 ALA A N 1
ATOM 1276 C CA . ALA A 1 162 ? 68.487 -34.721 -15.468 1.00 49.55 174 ALA A CA 1
ATOM 1277 C C . ALA A 1 162 ? 69.769 -34.135 -16.022 1.00 49.32 174 ALA A C 1
ATOM 1278 O O . ALA A 1 162 ? 70.843 -34.562 -15.641 1.00 51.38 174 ALA A O 1
ATOM 1288 N N . LYS A 1 164 ? 70.376 -30.509 -16.514 1.00 47.20 176 LYS A N 1
ATOM 1289 C CA . LYS A 1 164 ? 70.606 -29.096 -16.217 1.00 46.38 176 LYS A CA 1
ATOM 1290 C C . LYS A 1 164 ? 71.923 -28.835 -15.505 1.00 53.24 176 LYS A C 1
ATOM 1291 O O . LYS A 1 164 ? 72.743 -28.037 -15.958 1.00 58.24 176 LYS A O 1
ATOM 1297 N N . SER A 1 165 ? 72.126 -29.539 -14.402 1.00 54.50 177 SER A N 1
ATOM 1298 C CA . SER A 1 165 ? 73.312 -29.353 -13.597 1.00 52.89 177 SER A CA 1
ATOM 1299 C C . SER A 1 165 ? 74.571 -29.597 -14.393 1.00 52.92 177 SER A C 1
ATOM 1300 O O . SER A 1 165 ? 75.448 -28.740 -14.416 1.00 57.33 177 SER A O 1
ATOM 1303 N N . ALA A 1 166 ? 74.648 -30.768 -15.031 1.00 54.32 178 ALA A N 1
ATOM 1304 C CA . ALA A 1 166 ? 75.767 -31.150 -15.894 1.00 51.92 178 ALA A CA 1
ATOM 1305 C C . ALA A 1 166 ? 76.162 -30.023 -16.858 1.00 61.53 178 ALA A C 1
ATOM 1306 O O . ALA A 1 166 ? 77.339 -29.710 -17.001 1.00 63.08 178 ALA A O 1
ATOM 1308 N N . VAL A 1 167 ? 75.178 -29.393 -17.494 1.00 57.58 179 VAL A N 1
ATOM 1309 C CA . VAL A 1 167 ? 75.470 -28.350 -18.461 1.00 63.27 179 VAL A CA 1
ATOM 1310 C C . VAL A 1 167 ? 75.900 -27.053 -17.791 1.00 64.11 179 VAL A C 1
ATOM 1311 O O . VAL A 1 167 ? 76.944 -26.490 -18.114 1.00 64.32 179 VAL A O 1
ATOM 1315 N N . GLU A 1 168 ? 75.076 -26.576 -16.865 1.00 62.26 180 GLU A N 1
ATOM 1316 C CA . GLU A 1 168 ? 75.369 -25.345 -16.148 1.00 62.66 180 GLU A CA 1
ATOM 1317 C C . GLU A 1 168 ? 76.687 -25.414 -15.394 1.00 65.07 180 GLU A C 1
ATOM 1318 O O . GLU A 1 168 ? 77.370 -24.401 -15.227 1.00 69.16 180 GLU A O 1
ATOM 1324 N N . SER A 1 169 ? 77.059 -26.602 -14.941 1.00 68.17 181 SER A N 1
ATOM 1325 C CA . SER A 1 169 ? 78.284 -26.712 -14.176 1.00 74.35 181 SER A CA 1
ATOM 1326 C C . SER A 1 169 ? 79.444 -27.193 -15.050 1.00 80.76 181 SER A C 1
ATOM 1327 O O . SER A 1 169 ? 80.465 -27.653 -14.529 1.00 86.70 181 SER A O 1
ATOM 1330 N N . GLY A 1 170 ? 79.273 -27.071 -16.373 1.00 75.39 182 GLY A N 1
ATOM 1331 C CA . GLY A 1 170 ? 80.298 -27.389 -17.365 1.00 66.99 182 GLY A CA 1
ATOM 1332 C C . GLY A 1 170 ? 80.853 -28.808 -17.381 1.00 71.17 182 GLY A C 1
ATOM 1333 O O . GLY A 1 170 ? 82.034 -29.009 -17.643 1.00 74.11 182 GLY A O 1
ATOM 1334 N N . GLN A 1 171 ? 80.017 -29.801 -17.094 1.00 76.30 183 GLN A N 1
ATOM 1335 C CA . GLN A 1 171 ? 80.476 -31.195 -17.077 1.00 84.00 183 GLN A CA 1
ATOM 1336 C C . GLN A 1 171 ? 79.829 -32.012 -18.195 1.00 83.13 183 GLN A C 1
ATOM 1337 O O . GLN A 1 171 ? 79.679 -33.230 -18.078 1.00 85.77 183 GLN A O 1
ATOM 1343 N N . ALA A 1 172 ? 79.464 -31.327 -19.276 1.00 77.73 184 ALA A N 1
ATOM 1344 C CA . ALA A 1 172 ? 78.782 -31.945 -20.399 1.00 75.29 184 ALA A CA 1
ATOM 1345 C C . ALA A 1 172 ? 79.550 -31.704 -21.688 1.00 79.29 184 ALA A C 1
ATOM 1346 O O . ALA A 1 172 ? 79.935 -30.565 -21.975 1.00 84.84 184 ALA A O 1
ATOM 1348 N N . ASP A 1 173 ? 79.752 -32.757 -22.482 1.00 72.07 185 ASP A N 1
ATOM 1349 C CA . ASP A 1 173 ? 80.353 -32.577 -23.803 1.00 70.10 185 ASP A CA 1
ATOM 1350 C C . ASP A 1 173 ? 79.470 -31.746 -24.725 1.00 72.53 185 ASP A C 1
ATOM 1351 O O . ASP A 1 173 ? 78.325 -31.413 -24.379 1.00 65.16 185 ASP A O 1
ATOM 1356 N N . ASP A 1 174 ? 80.005 -31.396 -25.893 1.00 79.26 186 ASP A N 1
ATOM 1357 C CA . ASP A 1 174 ? 79.261 -30.555 -26.825 1.00 71.58 186 ASP A CA 1
ATOM 1358 C C . ASP A 1 174 ? 77.965 -31.222 -27.263 1.00 66.92 186 ASP A C 1
ATOM 1359 O O . ASP A 1 174 ? 76.928 -30.563 -27.335 1.00 57.51 186 ASP A O 1
ATOM 1364 N N . GLU A 1 175 ? 78.037 -32.524 -27.546 1.00 63.51 187 GLU A N 1
ATOM 1365 C CA . GLU A 1 175 ? 76.874 -33.310 -27.944 1.00 62.24 187 GLU A CA 1
ATOM 1366 C C . GLU A 1 175 ? 75.765 -33.128 -26.915 1.00 61.70 187 GLU A C 1
ATOM 1367 O O . GLU A 1 175 ? 74.644 -32.732 -27.255 1.00 66.22 187 GLU A O 1
ATOM 1373 N N . ARG A 1 176 ? 76.105 -33.372 -25.654 1.00 59.05 188 ARG A N 1
ATOM 1374 C CA . ARG A 1 176 ? 75.186 -33.219 -24.533 1.00 69.90 188 ARG A CA 1
ATOM 1375 C C . ARG A 1 176 ? 74.675 -31.788 -24.462 1.00 62.53 188 ARG A C 1
ATOM 1376 O O . ARG A 1 176 ? 73.482 -31.563 -24.306 1.00 59.60 188 ARG A O 1
ATOM 1384 N N . VAL A 1 177 ? 75.571 -30.816 -24.587 1.00 65.36 189 VAL A N 1
ATOM 1385 C CA . VAL A 1 177 ? 75.153 -29.418 -24.487 1.00 60.49 189 VAL A CA 1
ATOM 1386 C C . VAL A 1 177 ? 74.087 -29.071 -25.524 1.00 57.42 189 VAL A C 1
ATOM 1387 O O . VAL A 1 177 ? 73.054 -28.496 -25.173 1.00 56.33 189 VAL A O 1
ATOM 1391 N N . ARG A 1 178 ? 74.325 -29.442 -26.786 1.00 58.99 190 ARG A N 1
ATOM 1392 C CA . ARG A 1 178 ? 73.370 -29.180 -27.863 1.00 53.20 190 ARG A CA 1
ATOM 1393 C C . ARG A 1 178 ? 72.056 -29.926 -27.652 1.00 54.28 190 ARG A C 1
ATOM 1394 O O . ARG A 1 178 ? 70.980 -29.380 -27.920 1.00 49.78 190 ARG A O 1
ATOM 1402 N N . GLU A 1 179 ? 72.133 -31.174 -27.192 1.00 48.38 191 GLU A N 1
ATOM 1403 C CA . GLU A 1 179 ? 70.910 -31.936 -26.995 1.00 54.97 191 GLU A CA 1
ATOM 1404 C C . GLU A 1 179 ? 70.045 -31.216 -25.964 1.00 60.67 191 GLU A C 1
ATOM 1405 O O . GLU A 1 179 ? 68.826 -31.089 -26.113 1.00 67.44 191 GLU A O 1
ATOM 1411 N N . TYR A 1 180 ? 70.702 -30.720 -24.926 1.00 52.96 192 TYR A N 1
ATOM 1412 C CA . TYR A 1 180 ? 70.037 -29.964 -23.882 1.00 50.85 192 TYR A CA 1
ATOM 1413 C C . TYR A 1 180 ? 69.356 -28.725 -24.460 1.00 49.78 192 TYR A C 1
ATOM 1414 O O . TYR A 1 180 ? 68.175 -28.491 -24.212 1.00 54.16 192 TYR A O 1
ATOM 1423 N N . TYR A 1 181 ? 70.068 -27.928 -25.243 1.00 50.27 193 TYR A N 1
ATOM 1424 C CA . TYR A 1 181 ? 69.416 -26.735 -25.765 1.00 52.60 193 TYR A CA 1
ATOM 1425 C C . TYR A 1 181 ? 68.291 -27.069 -26.766 1.00 50.75 193 TYR A C 1
ATOM 1426 O O . TYR A 1 181 ? 67.254 -26.413 -26.775 1.00 50.41 193 TYR A O 1
ATOM 1435 N N . LEU A 1 182 ? 68.475 -28.115 -27.563 1.00 48.13 194 LEU A N 1
ATOM 1436 C CA . LEU A 1 182 ? 67.398 -28.637 -28.392 1.00 57.69 194 LEU A CA 1
ATOM 1437 C C . LEU A 1 182 ? 66.120 -28.884 -27.593 1.00 55.64 194 LEU A C 1
ATOM 1438 O O . LEU A 1 182 ? 65.024 -28.427 -27.957 1.00 50.08 194 LEU A O 1
ATOM 1443 N N . LEU A 1 183 ? 66.281 -29.619 -26.501 1.00 53.93 195 LEU A N 1
ATOM 1444 C CA . LEU A 1 183 ? 65.185 -29.915 -25.589 1.00 48.14 19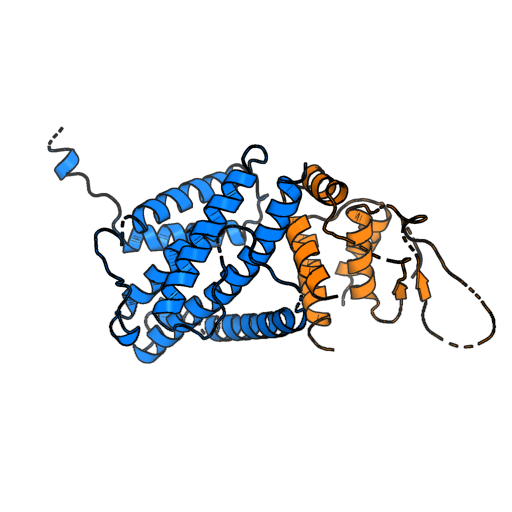5 LEU A CA 1
ATOM 1445 C C . LEU A 1 183 ? 64.483 -28.659 -25.063 1.00 48.80 195 LEU A C 1
ATOM 1446 O O . LEU A 1 183 ? 63.257 -28.636 -24.981 1.00 60.00 195 LEU A O 1
ATOM 1451 N N . HIS A 1 184 ? 65.227 -27.605 -24.736 1.00 45.33 196 HIS A N 1
ATOM 1452 C CA . HIS A 1 184 ? 64.564 -26.361 -24.323 1.00 50.25 196 HIS A CA 1
ATOM 1453 C C . HIS A 1 184 ? 63.702 -25.811 -25.441 1.00 50.43 196 HIS A C 1
ATOM 1454 O O . HIS A 1 184 ? 62.572 -25.392 -25.206 1.00 56.70 196 HIS A O 1
ATOM 1461 N N . LEU A 1 185 ? 64.254 -25.810 -26.651 1.00 43.84 197 LEU A N 1
ATOM 1462 C CA . LEU A 1 185 ? 63.578 -25.243 -27.803 1.00 44.99 197 LEU A CA 1
ATOM 1463 C C . LEU A 1 185 ? 62.252 -25.953 -28.040 1.00 46.30 197 LEU A C 1
ATOM 1464 O O . LEU A 1 185 ? 61.206 -25.313 -28.166 1.00 43.70 197 LEU A O 1
ATOM 1469 N N . GLN A 1 186 ? 62.299 -27.281 -28.073 1.00 44.39 198 GLN A N 1
ATOM 1470 C CA . GLN A 1 186 ? 61.095 -28.075 -28.181 1.00 42.39 198 GLN A CA 1
ATOM 1471 C C . GLN A 1 186 ? 60.116 -27.792 -27.061 1.00 48.97 198 GLN A C 1
ATOM 1472 O O . GLN A 1 186 ? 58.945 -27.564 -27.320 1.00 53.19 198 GLN A O 1
ATOM 1478 N N . ARG A 1 187 ? 60.589 -27.815 -25.817 1.00 48.19 199 ARG A N 1
ATOM 1479 C CA . ARG A 1 187 ? 59.726 -27.483 -24.700 1.00 42.96 199 ARG A CA 1
ATOM 1480 C C . ARG A 1 187 ? 59.003 -26.153 -24.955 1.00 46.31 199 ARG A C 1
ATOM 1481 O O . ARG A 1 187 ? 57.791 -26.039 -24.767 1.00 50.60 199 ARG A O 1
ATOM 1489 N N . TRP A 1 188 ? 59.751 -25.158 -25.418 1.00 45.44 200 TRP A N 1
ATOM 1490 C CA . TRP A 1 188 ? 59.179 -23.850 -25.693 1.00 47.06 200 TRP A CA 1
ATOM 1491 C C . TRP A 1 188 ? 58.314 -23.779 -26.962 1.00 53.01 200 TRP A C 1
ATOM 1492 O O . TRP A 1 188 ? 57.432 -22.925 -27.069 1.00 58.34 200 TRP A O 1
ATOM 1503 N N . ILE A 1 189 ? 58.536 -24.684 -27.907 1.00 47.08 201 ILE A N 1
ATOM 1504 C CA . ILE A 1 189 ? 57.599 -24.807 -29.003 1.00 42.80 201 ILE A CA 1
ATOM 1505 C C . ILE A 1 189 ? 56.218 -25.192 -28.462 1.00 47.30 201 ILE A C 1
ATOM 1506 O O . ILE A 1 189 ? 55.210 -24.530 -28.749 1.00 49.09 201 ILE A O 1
ATOM 1511 N N . ASP A 1 190 ? 56.183 -26.254 -27.661 1.00 46.80 202 ASP A N 1
ATOM 1512 C CA . ASP A 1 190 ? 54.957 -26.690 -27.013 1.00 47.04 202 ASP A CA 1
ATOM 1513 C C . ASP A 1 190 ? 54.316 -25.550 -26.214 1.00 49.69 202 ASP A C 1
ATOM 1514 O O . ASP A 1 190 ? 53.148 -25.232 -26.432 1.00 49.50 202 ASP A O 1
ATOM 1519 N N . ILE A 1 191 ? 55.081 -24.897 -25.343 1.00 43.58 203 ILE A N 1
ATOM 1520 C CA . ILE A 1 191 ? 54.536 -23.778 -24.578 1.00 43.75 203 ILE A CA 1
ATOM 1521 C C . ILE A 1 191 ? 53.930 -22.687 -25.481 1.00 48.06 203 ILE A C 1
ATOM 1522 O O . ILE A 1 191 ? 52.783 -22.270 -25.274 1.00 50.11 203 ILE A O 1
ATOM 1527 N N . SER A 1 192 ? 54.675 -22.245 -26.492 1.00 45.98 204 SER A N 1
ATOM 1528 C CA . SER A 1 192 ? 54.167 -21.206 -27.390 1.00 43.05 204 SER A CA 1
ATOM 1529 C C . SER A 1 192 ? 52.878 -21.630 -28.106 1.00 46.08 204 SER A C 1
ATOM 1530 O O . SER A 1 192 ? 51.935 -20.833 -28.231 1.00 47.63 204 SER A O 1
ATOM 1533 N N . LEU A 1 193 ? 52.836 -22.877 -28.577 1.00 38.19 205 LEU A N 1
ATOM 1534 C CA . LEU A 1 193 ? 51.654 -23.368 -29.265 1.00 40.39 205 LEU A CA 1
ATOM 1535 C C . LEU A 1 193 ? 50.441 -23.282 -28.348 1.00 49.20 205 LEU A C 1
ATOM 1536 O O . LEU A 1 193 ? 49.353 -22.826 -28.730 1.00 50.50 205 LEU A O 1
ATOM 1541 N N . GLU A 1 194 ? 50.669 -23.702 -27.115 1.00 49.57 206 GLU A N 1
ATOM 1542 C CA . GLU A 1 194 ? 49.638 -23.797 -26.118 1.00 48.55 206 GLU A CA 1
ATOM 1543 C C . GLU A 1 194 ? 49.185 -22.390 -25.754 1.00 52.99 206 GLU A C 1
ATOM 1544 O O . GLU A 1 194 ? 47.992 -22.145 -25.525 1.00 59.18 206 GLU A O 1
ATOM 1550 N N . GLU A 1 195 ? 50.129 -21.452 -25.717 1.00 51.74 207 GLU A N 1
ATOM 1551 C CA . GLU A 1 195 ? 49.779 -20.088 -25.324 1.00 55.44 207 GLU A CA 1
ATOM 1552 C C . GLU A 1 195 ? 49.035 -19.367 -26.411 1.00 51.85 207 GLU A C 1
ATOM 1553 O O . GLU A 1 195 ? 48.161 -18.566 -26.137 1.00 55.73 207 GLU A O 1
ATOM 1559 N N . ILE A 1 196 ? 49.365 -19.661 -27.651 1.00 50.47 208 ILE A N 1
ATOM 1560 C CA . ILE A 1 196 ? 48.657 -19.009 -28.724 1.00 53.30 208 ILE A CA 1
ATOM 1561 C C . ILE A 1 196 ? 47.198 -19.428 -28.722 1.00 54.62 208 ILE A C 1
ATOM 1562 O O . ILE A 1 196 ? 46.320 -18.583 -28.893 1.00 50.63 208 ILE A O 1
ATOM 1567 N N . GLU A 1 197 ? 46.947 -20.721 -28.503 1.00 54.83 209 GLU A N 1
ATOM 1568 C CA . GLU A 1 197 ? 45.582 -21.217 -28.347 1.00 56.25 209 GLU A CA 1
ATOM 1569 C C . GLU A 1 197 ? 44.857 -20.487 -27.227 1.00 56.70 209 GLU A C 1
ATOM 1570 O O . GLU A 1 197 ? 43.708 -20.064 -27.386 1.00 59.10 209 GLU A O 1
ATOM 1576 N N . SER A 1 198 ? 45.552 -20.317 -26.109 1.00 53.57 210 SER A N 1
ATOM 1577 C CA . SER A 1 198 ? 44.988 -19.655 -24.948 1.00 53.52 210 SER A CA 1
ATOM 1578 C C . SER A 1 198 ? 44.672 -18.194 -25.259 1.00 55.08 210 SER A C 1
ATOM 1579 O O . SER A 1 198 ? 43.583 -17.697 -24.940 1.00 59.53 210 SER A O 1
ATOM 1582 N N . ILE A 1 199 ? 45.630 -17.523 -25.896 1.00 48.92 211 ILE A N 1
ATOM 1583 C CA . ILE A 1 199 ? 45.513 -16.111 -26.281 1.00 49.99 211 ILE A CA 1
ATOM 1584 C C . ILE A 1 199 ? 44.329 -15.871 -27.222 1.00 56.68 211 ILE A C 1
ATOM 1585 O O . ILE A 1 199 ? 43.562 -14.921 -27.055 1.00 53.29 211 ILE A O 1
ATOM 1590 N N . ASP A 1 200 ? 44.174 -16.747 -28.207 1.00 55.15 212 ASP A N 1
ATOM 1591 C CA . ASP A 1 200 ? 43.089 -16.609 -29.164 1.00 56.29 212 ASP A CA 1
ATOM 1592 C C . ASP A 1 200 ? 41.732 -16.725 -28.476 1.00 61.79 212 ASP A C 1
ATOM 1593 O O . ASP A 1 200 ? 40.763 -16.075 -28.866 1.00 64.12 212 ASP A O 1
ATOM 1598 N N . GLN A 1 201 ? 41.660 -17.547 -27.439 1.00 68.11 213 GLN A N 1
ATOM 1599 C CA . GLN A 1 201 ? 40.413 -17.680 -26.717 1.00 63.23 213 GLN A CA 1
ATOM 1600 C C . GLN A 1 201 ? 40.129 -16.408 -25.915 1.00 68.42 213 GLN A C 1
ATOM 1601 O O . GLN A 1 201 ? 38.995 -15.934 -25.895 1.00 70.47 213 GLN A O 1
ATOM 1607 N N . GLU A 1 202 ? 41.161 -15.846 -25.284 1.00 62.64 214 GLU A N 1
ATOM 1608 C CA . GLU A 1 202 ? 40.997 -14.639 -24.488 1.00 64.65 214 GLU A CA 1
ATOM 1609 C C . GLU A 1 202 ? 40.677 -13.413 -25.332 1.00 93.16 214 GLU A C 1
ATOM 1610 O O . GLU A 1 202 ? 39.863 -12.579 -24.934 1.00 68.58 214 GLU A O 1
ATOM 1616 N N . ILE A 1 203 ? 41.314 -13.289 -26.490 1.00 61.15 215 ILE A N 1
ATOM 1617 C CA . ILE A 1 203 ? 40.965 -12.202 -27.403 1.00 64.35 215 ILE A CA 1
ATOM 1618 C C . ILE A 1 203 ? 39.501 -12.268 -27.844 1.00 65.78 215 ILE A C 1
ATOM 1619 O O . ILE A 1 203 ? 38.787 -11.274 -27.756 1.00 77.07 215 ILE A O 1
ATOM 1624 N N . LYS A 1 204 ? 39.066 -13.441 -28.298 1.00 70.68 216 LYS A N 1
ATOM 1625 C CA . LYS A 1 204 ? 37.685 -13.656 -28.697 1.00 70.61 216 LYS A CA 1
ATOM 1626 C C . LYS A 1 204 ? 36.746 -13.144 -27.619 1.00 77.64 216 LYS A C 1
ATOM 1627 O O . LYS A 1 204 ? 35.792 -12.420 -27.908 1.00 82.56 216 LYS A O 1
ATOM 1633 N N . ILE A 1 205 ? 37.030 -13.489 -26.371 1.00 77.65 217 ILE A N 1
ATOM 1634 C CA . ILE A 1 205 ? 36.208 -13.002 -25.271 1.00 87.48 217 ILE A CA 1
ATOM 1635 C C . ILE A 1 205 ? 36.269 -11.477 -25.109 1.00 92.44 217 ILE A C 1
ATOM 1636 O O . ILE A 1 205 ? 35.237 -10.810 -25.036 1.00 96.48 217 ILE A O 1
ATOM 1641 N N . LEU A 1 206 ? 37.482 -10.937 -25.064 1.00 89.83 218 LEU A N 1
ATOM 1642 C CA . LEU A 1 206 ? 37.689 -9.508 -24.872 1.00 93.85 218 LEU A CA 1
ATOM 1643 C C . LEU A 1 206 ? 37.060 -8.670 -25.976 1.00 102.79 218 LEU A C 1
ATOM 1644 O O . LEU A 1 206 ? 36.429 -7.643 -25.705 1.00 105.33 218 LEU A O 1
ATOM 1649 N N . ARG A 1 207 ? 37.250 -9.108 -27.218 1.00 106.48 219 ARG A N 1
ATOM 1650 C CA . ARG A 1 207 ? 36.672 -8.428 -28.368 1.00 113.05 219 ARG A CA 1
ATOM 1651 C C . ARG A 1 207 ? 35.164 -8.351 -28.229 1.00 119.50 219 ARG A C 1
ATOM 1652 O O . ARG A 1 207 ? 34.583 -7.269 -28.273 1.00 128.51 219 ARG A O 1
ATOM 1660 N N . GLU A 1 208 ? 34.538 -9.506 -28.051 1.00 117.32 220 GLU A N 1
ATOM 1661 C CA . GLU A 1 208 ? 33.097 -9.567 -27.863 1.00 126.59 220 GLU A CA 1
ATOM 1662 C C . GLU A 1 208 ? 32.709 -9.034 -26.489 1.00 130.82 220 GLU A C 1
ATOM 1663 O O . GLU A 1 208 ? 32.508 -9.799 -25.548 1.00 131.61 220 GLU A O 1
ATOM 1669 N N . ARG A 1 209 ? 32.608 -7.710 -26.398 1.00 132.83 221 ARG A N 1
ATOM 1670 C CA . ARG A 1 209 ? 32.369 -7.014 -25.142 1.00 134.89 221 ARG A CA 1
ATOM 1671 C C . ARG A 1 209 ? 32.172 -5.525 -25.405 1.00 137.89 221 ARG A C 1
ATOM 1672 O O . ARG A 1 209 ? 32.875 -4.932 -26.227 1.00 133.57 221 ARG A O 1
ATOM 1680 N N . PHE B 2 4 ? 47.112 -40.300 1.532 1.00 134.40 6 PHE C N 1
ATOM 1681 C CA . PHE B 2 4 ? 46.868 -39.086 2.294 1.00 137.22 6 PHE C CA 1
ATOM 1682 C C . PHE B 2 4 ? 46.595 -37.932 1.363 1.00 140.79 6 PHE C C 1
ATOM 1683 O O . PHE B 2 4 ? 47.509 -37.182 1.012 1.00 142.29 6 PHE C O 1
ATOM 1691 N N . THR B 2 5 ? 45.344 -37.790 0.950 1.00 144.23 7 THR C N 1
ATOM 1692 C CA . THR B 2 5 ? 44.924 -36.566 0.286 1.00 139.57 7 THR C CA 1
ATOM 1693 C C . THR B 2 5 ? 43.840 -35.907 1.122 1.00 129.75 7 THR C C 1
ATOM 1694 O O . THR B 2 5 ? 42.649 -35.970 0.810 1.00 113.61 7 THR C O 1
ATOM 1698 N N . LYS B 2 6 ? 44.296 -35.306 2.214 1.00 137.75 8 LYS C N 1
ATOM 1699 C CA . LYS B 2 6 ? 43.477 -34.485 3.081 1.00 144.05 8 LYS C CA 1
ATOM 1700 C C . LYS B 2 6 ? 43.451 -33.054 2.541 1.00 144.81 8 LYS C C 1
ATOM 1701 O O . LYS B 2 6 ? 42.564 -32.268 2.884 1.00 147.60 8 LYS C O 1
ATOM 1707 N N . GLU B 2 7 ? 44.433 -32.726 1.700 1.00 139.33 9 GLU C N 1
ATOM 1708 C CA . GLU B 2 7 ? 44.560 -31.384 1.141 1.00 132.49 9 GLU C CA 1
ATOM 1709 C C . GLU B 2 7 ? 43.291 -31.031 0.379 1.00 123.12 9 GLU C C 1
ATOM 1710 O O . GLU B 2 7 ? 42.804 -29.902 0.442 1.00 118.99 9 GLU C O 1
ATOM 1716 N N . LEU B 2 8 ? 42.753 -32.018 -0.327 1.00 120.35 10 LEU C N 1
ATOM 1717 C CA . LEU B 2 8 ? 41.510 -31.849 -1.065 1.00 117.25 10 LEU C CA 1
ATOM 1718 C C . LEU B 2 8 ? 40.344 -31.587 -0.127 1.00 120.68 10 LEU C C 1
ATOM 1719 O O . LEU B 2 8 ? 39.515 -30.712 -0.383 1.00 116.35 10 LEU C O 1
ATOM 1724 N N . ASP B 2 9 ? 40.283 -32.365 0.951 1.00 124.42 11 ASP C N 1
ATOM 1725 C CA . ASP B 2 9 ? 39.226 -32.225 1.941 1.00 125.53 11 ASP C CA 1
ATOM 1726 C C . ASP B 2 9 ? 39.115 -30.773 2.394 1.00 122.82 11 ASP C C 1
ATOM 1727 O O . ASP B 2 9 ? 38.025 -30.200 2.392 1.00 121.70 11 ASP C O 1
ATOM 1732 N N . GLN B 2 10 ? 40.251 -30.184 2.759 1.00 121.78 12 GLN C N 1
ATOM 1733 C CA . GLN B 2 10 ? 40.301 -28.780 3.159 1.00 123.86 12 GLN C CA 1
ATOM 1734 C C . GLN B 2 10 ? 39.779 -27.847 2.061 1.00 121.01 12 GLN C C 1
ATOM 1735 O O . GLN B 2 10 ? 38.997 -26.933 2.338 1.00 119.35 12 GLN C O 1
ATOM 1741 N N . TRP B 2 11 ? 40.217 -28.072 0.822 1.00 117.94 13 TRP C N 1
ATOM 1742 C CA . TRP B 2 11 ? 39.767 -27.254 -0.302 1.00 113.04 13 TRP C CA 1
ATOM 1743 C C . TRP B 2 11 ? 38.243 -27.361 -0.464 1.00 107.62 13 TRP C C 1
ATOM 1744 O O . TRP B 2 11 ? 37.534 -26.355 -0.511 1.00 106.65 13 TRP C O 1
ATOM 1755 N N . ILE B 2 12 ? 37.749 -28.591 -0.533 1.00 101.81 14 ILE C N 1
ATOM 1756 C CA . ILE B 2 12 ? 36.323 -28.837 -0.694 1.00 101.07 14 ILE C CA 1
ATOM 1757 C C . ILE B 2 12 ? 35.496 -28.249 0.457 1.00 108.55 14 ILE C C 1
ATOM 1758 O O . ILE B 2 12 ? 34.448 -27.633 0.230 1.00 109.35 14 ILE C O 1
ATOM 1763 N N . GLU B 2 13 ? 35.968 -28.442 1.684 1.00 109.63 15 GLU C N 1
ATOM 1764 C CA . GLU B 2 13 ? 35.330 -27.829 2.839 1.00 114.94 15 GLU C CA 1
ATOM 1765 C C . GLU B 2 13 ? 35.240 -26.315 2.639 1.00 118.64 15 GLU C C 1
ATOM 1766 O O . GLU B 2 13 ? 34.177 -25.719 2.819 1.00 121.01 15 GLU C O 1
ATOM 1772 N N . GLN B 2 14 ? 36.356 -25.709 2.238 1.00 120.61 16 GLN C N 1
ATOM 1773 C CA . GLN B 2 14 ? 36.442 -24.257 2.073 1.00 122.46 16 GLN C CA 1
ATOM 1774 C C . GLN B 2 14 ? 35.520 -23.743 0.972 1.00 120.19 16 GLN C C 1
ATOM 1775 O O . GLN B 2 14 ? 34.934 -22.659 1.091 1.00 116.25 16 GLN C O 1
ATOM 1781 N N . LEU B 2 15 ? 35.394 -24.532 -0.094 1.00 119.12 17 LEU C N 1
ATOM 1782 C CA . LEU B 2 15 ? 34.578 -24.162 -1.248 1.00 112.49 17 LEU C CA 1
ATOM 1783 C C . LEU B 2 15 ? 33.083 -24.246 -0.953 1.00 116.67 17 LEU C C 1
ATOM 1784 O O . LEU B 2 15 ? 32.285 -23.475 -1.502 1.00 110.88 17 LEU C O 1
ATOM 1789 N N . ASN B 2 16 ? 32.704 -25.187 -0.093 1.00 121.79 18 ASN C N 1
ATOM 1790 C CA . ASN B 2 16 ? 31.307 -25.311 0.287 1.00 124.41 18 ASN C CA 1
ATOM 1791 C C . ASN B 2 16 ? 30.819 -24.095 1.077 1.00 126.67 18 ASN C C 1
ATOM 1792 O O . ASN B 2 16 ? 29.684 -23.657 0.904 1.00 131.25 18 ASN C O 1
ATOM 1797 N N . GLU B 2 17 ? 31.685 -23.522 1.909 1.00 124.97 19 GLU C N 1
ATOM 1798 C CA . GLU B 2 17 ? 31.364 -22.255 2.568 1.00 127.95 19 GLU C CA 1
ATOM 1799 C C . GLU B 2 17 ? 31.349 -21.081 1.569 1.00 127.86 19 GLU C C 1
ATOM 1800 O O . GLU B 2 17 ? 31.135 -19.928 1.955 1.00 129.78 19 GLU C O 1
ATOM 1806 N N . CYS B 2 18 ? 31.586 -21.394 0.294 1.00 125.10 20 CYS C N 1
ATOM 1807 C CA . CYS B 2 18 ? 31.588 -20.424 -0.811 1.00 125.10 20 CYS C CA 1
ATOM 1808 C C . CYS B 2 18 ? 32.760 -19.434 -0.786 1.00 121.69 20 CYS C C 1
ATOM 1809 O O . CYS B 2 18 ? 32.685 -18.346 -1.373 1.00 116.55 20 CYS C O 1
ATOM 1812 N N . LYS B 2 19 ? 33.839 -19.828 -0.110 1.00 120.88 21 LYS C N 1
ATOM 1813 C CA . LYS B 2 19 ? 35.088 -19.076 -0.141 1.00 119.43 21 LYS C CA 1
ATOM 1814 C C . LYS B 2 19 ? 35.967 -19.610 -1.270 1.00 114.36 21 LYS C C 1
ATOM 1815 O O . LYS B 2 19 ? 36.271 -20.804 -1.320 1.00 114.07 21 LYS C O 1
ATOM 1821 N N . GLN B 2 20 ? 36.366 -18.724 -2.177 1.00 109.88 22 GLN C N 1
ATOM 1822 C CA . GLN B 2 20 ? 37.188 -19.096 -3.325 1.00 101.35 22 GLN C CA 1
ATOM 1823 C C . GLN B 2 20 ? 38.496 -19.742 -2.887 1.00 102.50 22 GLN C C 1
ATOM 1824 O O . GLN B 2 20 ? 38.871 -19.658 -1.725 1.00 112.00 22 GLN C O 1
ATOM 1830 N N . LEU B 2 21 ? 39.195 -20.385 -3.816 1.00 98.41 23 LEU C N 1
ATOM 1831 C CA . LEU B 2 21 ? 40.566 -20.817 -3.554 1.00 98.92 23 LEU C CA 1
ATOM 1832 C C . LEU B 2 21 ? 41.529 -19.782 -4.121 1.00 100.88 23 LEU C C 1
ATOM 1833 O O . LEU B 2 21 ? 41.118 -18.900 -4.871 1.00 103.82 23 LEU C O 1
ATOM 1838 N N . SER B 2 22 ? 42.807 -19.881 -3.772 1.00 102.83 24 SER C N 1
ATOM 1839 C CA . SER B 2 22 ? 43.802 -18.963 -4.327 1.00 106.19 24 SER C CA 1
ATOM 1840 C C . SER B 2 22 ? 44.375 -19.480 -5.650 1.00 98.64 24 SER C C 1
ATOM 1841 O O . SER B 2 22 ? 44.381 -20.686 -5.905 1.00 95.60 24 SER C O 1
ATOM 1844 N N . GLU B 2 23 ? 44.856 -18.555 -6.476 1.00 92.96 25 GLU C N 1
ATOM 1845 C CA . GLU B 2 23 ? 45.518 -18.883 -7.738 1.00 85.45 25 GLU C CA 1
ATOM 1846 C C . GLU B 2 23 ? 46.410 -20.115 -7.643 1.00 82.12 25 GLU C C 1
ATOM 1847 O O . GLU B 2 23 ? 46.292 -21.034 -8.448 1.00 77.51 25 GLU C O 1
ATOM 1853 N N . SER B 2 24 ? 47.290 -20.123 -6.644 1.00 88.12 26 SER C N 1
ATOM 1854 C CA . SER B 2 24 ? 48.252 -21.208 -6.446 1.00 88.70 26 SER C CA 1
ATOM 1855 C C . SER B 2 24 ? 47.537 -22.535 -6.279 1.00 92.37 26 SER C C 1
ATOM 1856 O O . SER B 2 24 ? 47.958 -23.558 -6.808 1.00 94.91 26 SER C O 1
ATOM 1859 N N . GLN B 2 25 ? 46.445 -22.502 -5.529 1.00 93.35 27 GLN C N 1
ATOM 1860 C CA . GLN B 2 25 ? 45.662 -23.689 -5.274 1.00 92.89 27 GLN C CA 1
ATOM 1861 C C . GLN B 2 25 ? 44.865 -24.056 -6.515 1.00 87.68 27 GLN C C 1
ATOM 1862 O O . GLN B 2 25 ? 44.763 -25.227 -6.873 1.00 83.92 27 GLN C O 1
ATOM 1868 N N . VAL B 2 26 ? 44.299 -23.050 -7.173 1.00 88.10 28 VAL C N 1
ATOM 1869 C CA . VAL B 2 26 ? 43.528 -23.298 -8.385 1.00 83.72 28 VAL C CA 1
ATOM 1870 C C . VAL B 2 26 ? 44.455 -23.919 -9.424 1.00 76.08 28 VAL C C 1
ATOM 1871 O O . VAL B 2 26 ? 44.077 -24.849 -10.144 1.00 67.71 28 VAL C O 1
ATOM 1875 N N . LYS B 2 27 ? 45.682 -23.419 -9.480 1.00 71.30 29 LYS C N 1
ATOM 1876 C CA . LYS B 2 27 ? 46.643 -23.955 -10.426 1.00 78.27 29 LYS C CA 1
ATOM 1877 C C . LYS B 2 27 ? 46.969 -25.400 -10.051 1.00 87.88 29 LYS C C 1
ATOM 1878 O O . LYS B 2 27 ? 47.014 -26.282 -10.909 1.00 94.21 29 LYS C O 1
ATOM 1884 N N . SER B 2 28 ? 47.170 -25.643 -8.760 1.00 93.10 30 SER C N 1
ATOM 1885 C CA . SER B 2 28 ? 47.607 -26.957 -8.305 1.00 94.37 30 SER C CA 1
ATOM 1886 C C . SER B 2 28 ? 46.507 -27.960 -8.580 1.00 90.94 30 SER C C 1
ATOM 1887 O O . SER B 2 28 ? 46.772 -29.102 -8.942 1.00 88.69 30 SER C O 1
ATOM 1890 N N . LEU B 2 29 ? 45.267 -27.508 -8.418 1.00 92.95 31 LEU C N 1
ATOM 1891 C CA . LEU B 2 29 ? 44.102 -28.357 -8.628 1.00 90.86 31 LEU C CA 1
ATOM 1892 C C . LEU B 2 29 ? 44.019 -28.798 -10.087 1.00 89.86 31 LEU C C 1
ATOM 1893 O O . LEU B 2 29 ? 43.880 -29.988 -10.376 1.00 91.47 31 LEU C O 1
ATOM 1898 N N . CYS B 2 30 ? 44.137 -27.837 -10.999 1.00 83.72 32 CYS C N 1
ATOM 1899 C CA . CYS B 2 30 ? 44.030 -28.125 -12.419 1.00 75.88 32 CYS C CA 1
ATOM 1900 C C . CYS B 2 30 ? 45.067 -29.138 -12.865 1.00 74.00 32 CYS C C 1
ATOM 1901 O O . CYS B 2 30 ? 44.763 -30.032 -13.650 1.00 71.55 32 CYS C O 1
ATOM 1904 N N . GLU B 2 31 ? 46.286 -29.005 -12.353 1.00 81.30 33 GLU C N 1
ATOM 1905 C CA . GLU B 2 31 ? 47.354 -29.940 -12.702 1.00 88.79 33 GLU C CA 1
ATOM 1906 C C . GLU B 2 31 ? 47.072 -31.366 -12.208 1.00 91.67 33 GLU C C 1
ATOM 1907 O O . GLU B 2 31 ? 47.288 -32.332 -12.938 1.00 95.63 33 GLU C O 1
ATOM 1913 N N . LYS B 2 32 ? 46.582 -31.498 -10.978 1.00 89.22 34 LYS C N 1
ATOM 1914 C CA . LYS B 2 32 ? 46.203 -32.805 -10.466 1.00 88.51 34 LYS C CA 1
ATOM 1915 C C . LYS B 2 32 ? 45.177 -33.421 -11.419 1.00 88.38 34 LYS C C 1
ATOM 1916 O O . LYS B 2 32 ? 45.338 -34.559 -11.863 1.00 91.66 34 LYS C O 1
ATOM 1922 N N . ALA B 2 33 ? 44.146 -32.650 -11.757 1.00 83.75 35 ALA C N 1
ATOM 1923 C CA . ALA B 2 33 ? 43.124 -33.100 -12.701 1.00 75.66 35 ALA C CA 1
ATOM 1924 C C . ALA B 2 33 ? 43.744 -33.522 -14.029 1.00 78.03 35 ALA C C 1
ATOM 1925 O O . ALA B 2 33 ? 43.465 -34.610 -14.529 1.00 83.00 35 ALA C O 1
ATOM 1927 N N . LYS B 2 34 ? 44.593 -32.659 -14.582 1.00 72.01 36 LYS C N 1
ATOM 1928 C CA . LYS B 2 34 ? 45.215 -32.911 -15.869 1.00 76.37 36 LYS C CA 1
ATOM 1929 C C . LYS B 2 34 ? 45.970 -34.216 -15.804 1.00 88.13 36 LYS C C 1
ATOM 1930 O O . LYS B 2 34 ? 46.081 -34.936 -16.792 1.00 93.97 36 LYS C O 1
ATOM 1936 N N . GLU B 2 35 ? 46.501 -34.514 -14.626 1.00 93.87 37 GLU C N 1
ATOM 1937 C CA . GLU B 2 35 ? 47.323 -35.695 -14.456 1.00 100.10 37 GLU C CA 1
ATOM 1938 C C . GLU B 2 35 ? 46.441 -36.922 -14.565 1.00 102.23 37 GLU C C 1
ATOM 1939 O O . GLU B 2 35 ? 46.763 -37.871 -15.281 1.00 104.84 37 GLU C O 1
ATOM 1945 N N . ILE B 2 36 ? 45.316 -36.889 -13.857 1.00 100.59 38 ILE C N 1
ATOM 1946 C CA . ILE B 2 36 ? 44.346 -37.970 -13.936 1.00 96.36 38 ILE C CA 1
ATOM 1947 C C . ILE B 2 36 ? 43.878 -38.118 -15.367 1.00 95.18 38 ILE C C 1
ATOM 1948 O O . ILE B 2 36 ? 44.097 -39.153 -15.994 1.00 100.89 38 ILE C O 1
ATOM 1953 N N . LEU B 2 37 ? 43.239 -37.061 -15.861 1.00 88.28 39 LEU C N 1
ATOM 1954 C CA . LEU B 2 37 ? 42.683 -37.003 -17.209 1.00 83.58 39 LEU C CA 1
ATOM 1955 C C . LEU B 2 37 ? 43.536 -37.681 -18.268 1.00 89.00 39 LEU C C 1
ATOM 1956 O O . LEU B 2 37 ? 43.044 -38.470 -19.063 1.00 92.55 39 LEU C O 1
ATOM 1961 N N . THR B 2 38 ? 44.825 -37.393 -18.251 1.00 97.91 40 THR C N 1
ATOM 1962 C CA . THR B 2 38 ? 45.720 -37.865 -19.290 1.00 108.01 40 THR C CA 1
ATOM 1963 C C . THR B 2 38 ? 46.200 -39.302 -19.082 1.00 119.80 40 THR C C 1
ATOM 1964 O O . THR B 2 38 ? 47.386 -39.599 -19.228 1.00 118.51 40 THR C O 1
ATOM 1968 N N . LYS B 2 39 ? 45.272 -40.195 -18.750 1.00 129.40 41 LYS C N 1
ATOM 1969 C CA . LYS B 2 39 ? 45.603 -41.612 -18.600 1.00 136.03 41 LYS C CA 1
ATOM 1970 C C . LYS B 2 39 ? 44.585 -42.541 -19.277 1.00 142.70 41 LYS C C 1
ATOM 1971 O O . LYS B 2 39 ? 44.972 -43.528 -19.907 1.00 150.54 41 LYS C O 1
ATOM 1977 N N . GLU B 2 40 ? 43.298 -42.208 -19.163 1.00 137.00 42 GLU C N 1
ATOM 1978 C CA . GLU B 2 40 ? 42.229 -42.932 -19.859 1.00 135.51 42 GLU C CA 1
ATOM 1979 C C . GLU B 2 40 ? 40.960 -42.084 -19.961 1.00 129.42 42 GLU C C 1
ATOM 1980 O O . GLU B 2 40 ? 40.112 -42.307 -20.830 1.00 127.14 42 GLU C O 1
ATOM 1986 N N . CYS B 2 53 ? 30.143 -37.047 1.894 1.00 132.67 55 CYS C N 1
ATOM 1987 C CA . CYS B 2 53 ? 29.936 -37.151 0.457 1.00 130.06 55 CYS C CA 1
ATOM 1988 C C . CYS B 2 53 ? 28.773 -36.273 0.000 1.00 137.43 55 CYS C C 1
ATOM 1989 O O . CYS B 2 53 ? 28.263 -36.453 -1.108 1.00 133.74 55 CYS C O 1
ATOM 1991 N N . GLY B 2 54 ? 28.366 -35.319 0.843 1.00 144.33 56 GLY C N 1
ATOM 1992 C CA . GLY B 2 54 ? 27.164 -34.532 0.583 1.00 141.73 56 GLY C CA 1
ATOM 1993 C C . GLY B 2 54 ? 27.203 -33.020 0.781 1.00 135.10 56 GLY C C 1
ATOM 1994 O O . GLY B 2 54 ? 27.601 -32.524 1.839 1.00 131.75 56 GLY C O 1
ATOM 1995 N N . ASP B 2 55 ? 26.746 -32.294 -0.241 1.00 130.53 57 ASP C N 1
ATOM 1996 C CA . ASP B 2 55 ? 26.738 -30.829 -0.249 1.00 124.55 57 ASP C CA 1
ATOM 1997 C C . ASP B 2 55 ? 25.393 -30.256 0.197 1.00 125.74 57 ASP C C 1
ATOM 1998 O O . ASP B 2 55 ? 24.901 -29.279 -0.377 1.00 123.36 57 ASP C O 1
ATOM 2000 N N . GLY B 2 58 ? 24.292 -24.399 -5.237 1.00 82.94 60 GLY C N 1
ATOM 2001 C CA . GLY B 2 58 ? 25.100 -24.385 -6.451 1.00 94.30 60 GLY C CA 1
ATOM 2002 C C . GLY B 2 58 ? 25.021 -25.659 -7.290 1.00 102.69 60 GLY C C 1
ATOM 2003 O O . GLY B 2 58 ? 24.780 -25.612 -8.508 1.00 100.73 60 GLY C O 1
ATOM 2004 N N . GLN B 2 59 ? 25.265 -26.798 -6.641 1.00 104.68 61 GLN C N 1
ATOM 2005 C CA . GLN B 2 59 ? 24.989 -28.104 -7.229 1.00 101.05 61 GLN C CA 1
ATOM 2006 C C . GLN B 2 59 ? 23.730 -28.621 -6.534 1.00 109.75 61 GLN C C 1
ATOM 2007 O O . GLN B 2 59 ? 23.362 -28.113 -5.475 1.00 118.01 61 GLN C O 1
ATOM 2013 N N . PHE B 2 60 ? 23.074 -29.625 -7.115 1.00 107.06 62 PHE C N 1
ATOM 2014 C CA . PHE B 2 60 ? 21.797 -30.118 -6.589 1.00 103.12 62 PHE C CA 1
ATOM 2015 C C . PHE B 2 60 ? 21.675 -31.652 -6.590 1.00 101.56 62 PHE C C 1
ATOM 2016 O O . PHE B 2 60 ? 22.042 -32.312 -7.551 1.00 95.86 62 PHE C O 1
ATOM 2024 N N . HIS B 2 61 ? 21.170 -32.213 -5.496 1.00 114.87 63 HIS C N 1
ATOM 2025 C CA . HIS B 2 61 ? 21.081 -33.665 -5.343 1.00 124.50 63 HIS C CA 1
ATOM 2026 C C . HIS B 2 61 ? 20.071 -34.322 -6.288 1.00 121.01 63 HIS C C 1
ATOM 2027 O O . HIS B 2 61 ? 18.960 -33.821 -6.476 1.00 125.37 63 HIS C O 1
ATOM 2034 N N . ASP B 2 62 ? 20.469 -35.452 -6.869 1.00 110.00 64 ASP C N 1
ATOM 2035 C CA . ASP B 2 62 ? 19.589 -36.263 -7.702 1.00 101.24 64 ASP C CA 1
ATOM 2036 C C . ASP B 2 62 ? 19.446 -37.640 -7.087 1.00 98.51 64 ASP C C 1
ATOM 2037 O O . ASP B 2 62 ? 20.444 -38.339 -6.898 1.00 89.36 64 ASP C O 1
ATOM 2042 N N . LEU B 2 63 ? 18.210 -38.032 -6.794 1.00 99.50 65 LEU C N 1
ATOM 2043 C CA . LEU B 2 63 ? 17.898 -39.428 -6.546 1.00 95.92 65 LEU C CA 1
ATOM 2044 C C . LEU B 2 63 ? 17.504 -40.083 -7.868 1.00 89.39 65 LEU C C 1
ATOM 2045 O O . LEU B 2 63 ? 16.910 -39.451 -8.741 1.00 85.59 65 LEU C O 1
ATOM 2058 N N . GLU B 2 65 ? 15.435 -43.455 -9.830 1.00 96.90 67 GLU C N 1
ATOM 2059 C CA . GLU B 2 65 ? 14.228 -44.260 -9.616 1.00 102.15 67 GLU C CA 1
ATOM 2060 C C . GLU B 2 65 ? 14.120 -45.479 -10.537 1.00 101.23 67 GLU C C 1
ATOM 2061 O O . GLU B 2 65 ? 14.614 -45.459 -11.661 1.00 114.68 67 GLU C O 1
ATOM 2067 N N . LEU B 2 66 ? 13.480 -46.536 -10.050 1.00 97.94 68 LEU C N 1
ATOM 2068 C CA . LEU B 2 66 ? 13.278 -47.780 -10.811 1.00 101.60 68 LEU C CA 1
ATOM 2069 C C . LEU B 2 66 ? 14.540 -48.586 -11.110 1.00 96.87 68 LEU C C 1
ATOM 2070 O O . LEU B 2 66 ? 15.209 -48.313 -12.074 1.00 87.31 68 LEU C O 1
ATOM 2075 N N . PHE B 2 67 ? 14.815 -49.607 -10.294 1.00 110.38 69 PHE C N 1
ATOM 2076 C CA . PHE B 2 67 ? 15.939 -50.525 -10.513 1.00 116.08 69 PHE C CA 1
ATOM 2077 C C . PHE B 2 67 ? 17.229 -49.733 -10.709 1.00 109.23 69 PHE C C 1
ATOM 2078 O O . PHE B 2 67 ? 17.618 -48.952 -9.839 1.00 103.26 69 PHE C O 1
ATOM 2086 N N . ASP B 2 75 ? 26.057 -48.143 -5.830 1.00 135.96 77 ASP C N 1
ATOM 2087 C CA . ASP B 2 75 ? 26.672 -47.761 -7.103 1.00 137.59 77 ASP C CA 1
ATOM 2088 C C . ASP B 2 75 ? 27.507 -46.469 -6.996 1.00 135.51 77 ASP C C 1
ATOM 2089 O O . ASP B 2 75 ? 28.619 -46.485 -6.461 1.00 134.19 77 ASP C O 1
ATOM 2094 N N . THR B 2 76 ? 26.957 -45.368 -7.519 1.00 135.54 78 THR C N 1
ATOM 2095 C CA . THR B 2 76 ? 27.587 -44.033 -7.516 1.00 134.91 78 THR C CA 1
ATOM 2096 C C . THR B 2 76 ? 26.589 -42.954 -7.050 1.00 133.38 78 THR C C 1
ATOM 2097 O O . THR B 2 76 ? 25.383 -43.195 -7.040 1.00 140.86 78 THR C O 1
ATOM 2101 N N . ASN B 2 77 ? 27.076 -41.775 -6.659 1.00 125.84 79 ASN C N 1
ATOM 2102 C CA . ASN B 2 77 ? 26.183 -40.659 -6.317 1.00 122.87 79 ASN C CA 1
ATOM 2103 C C . ASN B 2 77 ? 25.926 -39.738 -7.508 1.00 124.37 79 ASN C C 1
ATOM 2104 O O . ASN B 2 77 ? 26.739 -39.653 -8.434 1.00 126.39 79 ASN C O 1
ATOM 2109 N N . TYR B 2 78 ? 24.802 -39.030 -7.471 1.00 119.89 80 TYR C N 1
ATOM 2110 C CA . TYR B 2 78 ? 24.392 -38.210 -8.606 1.00 106.53 80 TYR C CA 1
ATOM 2111 C C . TYR B 2 78 ? 24.286 -36.734 -8.267 1.00 104.38 80 TYR C C 1
ATOM 2112 O O . TYR B 2 78 ? 23.814 -36.370 -7.192 1.00 112.46 80 TYR C O 1
ATOM 2121 N N . LEU B 2 79 ? 24.713 -35.888 -9.198 1.00 93.25 81 LEU C N 1
ATOM 2122 C CA . LEU B 2 79 ? 24.688 -34.452 -8.981 1.00 96.15 81 LEU C CA 1
ATOM 2123 C C . LEU B 2 79 ? 24.381 -33.675 -10.235 1.00 100.67 81 LEU C C 1
ATOM 2124 O O . LEU B 2 79 ? 24.901 -33.970 -11.310 1.00 106.42 81 LEU C O 1
ATOM 2129 N N . PHE B 2 80 ? 23.554 -32.652 -10.081 1.00 99.11 82 PHE C N 1
ATOM 2130 C CA . PHE B 2 80 ? 23.142 -31.833 -11.204 1.00 96.19 82 PHE C CA 1
ATOM 2131 C C . PHE B 2 80 ? 23.820 -30.477 -11.118 1.00 98.75 82 PHE C C 1
ATOM 2132 O O . PHE B 2 80 ? 23.930 -29.904 -10.037 1.00 102.55 82 PHE C O 1
ATOM 2148 N N . GLY B 2 82 ? 24.181 -26.457 -11.731 1.00 118.21 84 GLY C N 1
ATOM 2149 C CA . GLY B 2 82 ? 23.515 -25.188 -11.963 1.00 126.02 84 GLY C CA 1
ATOM 2150 C C . GLY B 2 82 ? 22.096 -25.233 -11.447 1.00 136.45 84 GLY C C 1
ATOM 2151 O O . GLY B 2 82 ? 21.675 -26.257 -10.922 1.00 139.81 84 GLY C O 1
ATOM 2152 N N . ASP B 2 83 ? 21.358 -24.132 -11.569 1.00 143.95 85 ASP C N 1
ATOM 2153 C CA . ASP B 2 83 ? 19.928 -24.181 -11.287 1.00 152.64 85 ASP C CA 1
ATOM 2154 C C . ASP B 2 83 ? 19.224 -24.846 -12.467 1.00 160.55 85 ASP C C 1
ATOM 2155 O O . ASP B 2 83 ? 19.178 -26.066 -12.539 1.00 162.96 85 ASP C O 1
ATOM 2160 N N . TYR B 2 84 ? 18.661 -24.049 -13.374 1.00 163.93 86 TYR C N 1
ATOM 2161 C CA . TYR B 2 84 ? 18.229 -24.569 -14.671 1.00 161.69 86 TYR C CA 1
ATOM 2162 C C . TYR B 2 84 ? 18.649 -23.647 -15.823 1.00 161.69 86 TYR C C 1
ATOM 2163 O O . TYR B 2 84 ? 18.059 -22.586 -16.039 1.00 164.40 86 TYR C O 1
ATOM 2172 N N . VAL B 2 85 ? 19.669 -24.097 -16.559 1.00 158.73 87 VAL C N 1
ATOM 2173 C CA . VAL B 2 85 ? 20.369 -23.337 -17.616 1.00 158.68 87 VAL C CA 1
ATOM 2174 C C . VAL B 2 85 ? 21.413 -22.320 -17.081 1.00 154.13 87 VAL C C 1
ATOM 2175 O O . VAL B 2 85 ? 22.274 -22.704 -16.285 1.00 150.21 87 VAL C O 1
ATOM 2179 N N . ASP B 2 86 ? 21.340 -21.050 -17.491 1.00 155.88 88 ASP C N 1
ATOM 2180 C CA . ASP B 2 86 ? 22.458 -20.105 -17.302 1.00 155.18 88 ASP C CA 1
ATOM 2181 C C . ASP B 2 86 ? 23.763 -20.699 -17.829 1.00 146.76 88 ASP C C 1
ATOM 2182 O O . ASP B 2 86 ? 24.724 -19.987 -18.115 1.00 139.49 88 ASP C O 1
ATOM 2187 N N . TYR B 2 90 ? 27.325 -19.870 -14.176 1.00 92.35 92 TYR C N 1
ATOM 2188 C CA . TYR B 2 90 ? 28.241 -20.598 -13.281 1.00 91.94 92 TYR C CA 1
ATOM 2189 C C . TYR B 2 90 ? 29.262 -19.688 -12.602 1.00 92.19 92 TYR C C 1
ATOM 2190 O O . TYR B 2 90 ? 29.840 -18.786 -13.246 1.00 91.24 92 TYR C O 1
ATOM 2199 N N . SER B 2 91 ? 29.459 -19.921 -11.301 1.00 91.91 93 SER C N 1
ATOM 2200 C CA . SER B 2 91 ? 30.363 -19.114 -10.489 1.00 92.48 93 SER C CA 1
ATOM 2201 C C . SER B 2 91 ? 31.719 -19.798 -10.365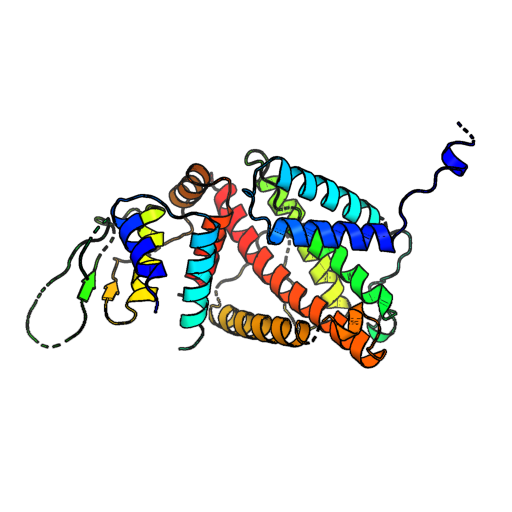 1.00 84.31 93 SER C C 1
ATOM 2202 O O . SER B 2 91 ? 31.817 -21.017 -10.521 1.00 81.43 93 SER C O 1
ATOM 2205 N N . VAL B 2 92 ? 32.748 -19.007 -10.073 1.00 78.24 94 VAL C N 1
ATOM 2206 C CA . VAL B 2 92 ? 34.110 -19.504 -9.934 1.00 80.97 94 VAL C CA 1
ATOM 2207 C C . VAL B 2 92 ? 34.160 -20.641 -8.925 1.00 79.76 94 VAL C C 1
ATOM 2208 O O . VAL B 2 92 ? 34.705 -21.714 -9.191 1.00 81.50 94 VAL C O 1
ATOM 2212 N N . GLU B 2 93 ? 33.554 -20.410 -7.774 1.00 82.95 95 GLU C N 1
ATOM 2213 C CA . GLU B 2 93 ? 33.538 -21.411 -6.722 1.00 89.26 95 GLU C CA 1
ATOM 2214 C C . GLU B 2 93 ? 32.835 -22.688 -7.183 1.00 90.66 95 GLU C C 1
ATOM 2215 O O . GLU B 2 93 ? 33.276 -23.794 -6.877 1.00 94.32 95 GLU C O 1
ATOM 2221 N N . THR B 2 94 ? 31.749 -22.536 -7.928 1.00 85.42 96 THR C N 1
ATOM 2222 C CA . THR B 2 94 ? 31.050 -23.701 -8.436 1.00 84.55 96 THR C CA 1
ATOM 2223 C C . THR B 2 94 ? 31.992 -24.568 -9.260 1.00 79.08 96 THR C C 1
ATOM 2224 O O . THR B 2 94 ? 32.276 -25.703 -8.879 1.00 76.24 96 THR C O 1
ATOM 2228 N N . VAL B 2 95 ? 32.501 -24.030 -10.366 1.00 76.96 97 VAL C N 1
ATOM 2229 C CA . VAL B 2 95 ? 33.368 -24.834 -11.223 1.00 73.63 97 VAL C CA 1
ATOM 2230 C C . VAL B 2 95 ? 34.639 -25.265 -10.489 1.00 67.34 97 VAL C C 1
ATOM 2231 O O . VAL B 2 95 ? 35.148 -26.363 -10.709 1.00 71.30 97 VAL C O 1
ATOM 2235 N N . THR B 2 96 ? 35.136 -24.436 -9.587 1.00 62.36 98 THR C N 1
ATOM 2236 C CA . THR B 2 96 ? 36.265 -24.899 -8.794 1.00 70.14 98 THR C CA 1
ATOM 2237 C C . THR B 2 96 ? 35.882 -26.149 -8.008 1.00 75.37 98 THR C C 1
ATOM 2238 O O . THR B 2 96 ? 36.620 -27.128 -7.986 1.00 78.71 98 THR C O 1
ATOM 2242 N N . LEU B 2 97 ? 34.707 -26.126 -7.394 1.00 80.82 99 LEU C N 1
ATOM 2243 C CA . LEU B 2 97 ? 34.266 -27.246 -6.575 1.00 83.97 99 LEU C CA 1
ATOM 2244 C C . LEU B 2 97 ? 34.061 -28.490 -7.420 1.00 80.45 99 LEU C C 1
ATOM 2245 O O . LEU B 2 97 ? 34.384 -29.602 -7.000 1.00 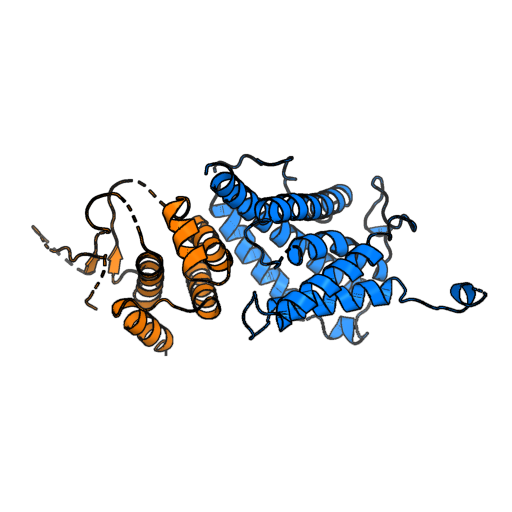79.38 99 LEU C O 1
ATOM 2250 N N . LEU B 2 98 ? 33.506 -28.284 -8.607 1.00 76.97 100 LEU C N 1
ATOM 2251 C CA . LEU B 2 98 ? 33.292 -29.357 -9.555 1.00 78.28 100 LEU C CA 1
ATOM 2252 C C . LEU B 2 98 ? 34.566 -30.142 -9.727 1.00 81.42 100 LEU C C 1
ATOM 2253 O O . LEU B 2 98 ? 34.576 -31.368 -9.580 1.00 85.10 100 LEU C O 1
ATOM 2258 N N . VAL B 2 99 ? 35.637 -29.422 -10.043 1.00 74.47 101 VAL C N 1
ATOM 2259 C CA . VAL B 2 99 ? 36.929 -30.043 -10.286 1.00 77.96 101 VAL C CA 1
ATOM 2260 C C . VAL B 2 99 ? 37.455 -30.749 -9.036 1.00 83.09 101 VAL C C 1
ATOM 2261 O O . VAL B 2 99 ? 37.825 -31.921 -9.092 1.00 86.14 101 VAL C O 1
ATOM 2265 N N . ALA B 2 100 ? 37.482 -30.039 -7.912 1.00 81.27 102 ALA C N 1
ATOM 2266 C CA . ALA B 2 100 ? 37.990 -30.613 -6.673 1.00 87.63 102 ALA C CA 1
ATOM 2267 C C . ALA B 2 100 ? 37.241 -31.885 -6.278 1.00 91.37 102 ALA C C 1
ATOM 2268 O O . ALA B 2 100 ? 37.837 -32.827 -5.759 1.00 95.98 102 ALA C O 1
ATOM 2270 N N . LEU B 2 101 ? 35.937 -31.912 -6.534 1.00 88.26 103 LEU C N 1
ATOM 2271 C CA . LEU B 2 101 ? 35.125 -33.088 -6.233 1.00 90.45 103 LEU C CA 1
ATOM 2272 C C . LEU B 2 101 ? 35.548 -34.298 -7.040 1.00 92.61 103 LEU C C 1
ATOM 2273 O O . LEU B 2 101 ? 35.818 -35.370 -6.490 1.00 98.30 103 LEU C O 1
ATOM 2278 N N . LYS B 2 102 ? 35.588 -34.113 -8.355 1.00 90.54 104 LYS C N 1
ATOM 2279 C CA . LYS B 2 102 ? 35.916 -35.192 -9.277 1.00 88.42 104 LYS C CA 1
ATOM 2280 C C . LYS B 2 102 ? 37.345 -35.720 -9.066 1.00 97.34 104 LYS C C 1
ATOM 2281 O O . LYS B 2 102 ? 37.636 -36.891 -9.344 1.00 102.28 104 LYS C O 1
ATOM 2287 N N . VAL B 2 103 ? 38.222 -34.869 -8.538 1.00 94.83 105 VAL C N 1
ATOM 2288 C CA . VAL B 2 103 ? 39.584 -35.285 -8.235 1.00 95.81 105 VAL C CA 1
ATOM 2289 C C . VAL B 2 103 ? 39.634 -36.114 -6.954 1.00 102.17 105 VAL C C 1
ATOM 2290 O O . VAL B 2 103 ? 40.377 -37.092 -6.873 1.00 107.73 105 VAL C O 1
ATOM 2294 N N . ARG B 2 104 ? 38.828 -35.741 -5.962 1.00 104.87 106 ARG C N 1
ATOM 2295 C CA . ARG B 2 104 ? 38.782 -36.494 -4.705 1.00 106.99 106 ARG C CA 1
ATOM 2296 C C . ARG B 2 104 ? 38.048 -37.817 -4.882 1.00 104.30 106 ARG C C 1
ATOM 2297 O O . ARG B 2 104 ? 38.463 -38.845 -4.341 1.00 107.32 106 ARG C O 1
ATOM 2305 N N . TYR B 2 105 ? 36.965 -37.799 -5.647 1.00 95.65 107 TYR C N 1
ATOM 2306 C CA . TYR B 2 105 ? 36.067 -38.941 -5.648 1.00 100.21 107 TYR C CA 1
ATOM 2307 C C . TYR B 2 105 ? 36.014 -39.778 -6.928 1.00 102.50 107 TYR C C 1
ATOM 2308 O O . TYR B 2 105 ? 35.564 -40.924 -6.891 1.00 107.00 107 TYR C O 1
ATOM 2317 N N . ARG B 2 106 ? 36.495 -39.229 -8.041 1.00 97.11 108 ARG C N 1
ATOM 2318 C CA . ARG B 2 106 ? 36.512 -39.959 -9.315 1.00 101.51 108 ARG C CA 1
ATOM 2319 C C . ARG B 2 106 ? 35.102 -40.422 -9.707 1.00 105.13 108 ARG C C 1
ATOM 2320 O O . ARG B 2 106 ? 34.145 -39.653 -9.666 1.00 103.41 108 ARG C O 1
ATOM 2328 N N . GLU B 2 107 ? 34.984 -41.693 -10.063 1.00 111.86 109 GLU C N 1
ATOM 2329 C CA . GLU B 2 107 ? 33.702 -42.285 -10.428 1.00 118.63 109 GLU C CA 1
ATOM 2330 C C . GLU B 2 107 ? 32.645 -42.281 -9.297 1.00 118.31 109 GLU C C 1
ATOM 2331 O O . GLU B 2 107 ? 31.444 -42.416 -9.584 1.00 115.58 109 GLU C O 1
ATOM 2337 N N . ARG B 2 108 ? 33.077 -42.119 -8.037 1.00 116.67 110 ARG C N 1
ATOM 2338 C CA . ARG B 2 108 ? 32.152 -42.121 -6.890 1.00 112.13 110 ARG C CA 1
ATOM 2339 C C . ARG B 2 108 ? 31.041 -41.062 -7.027 1.00 109.72 110 ARG C C 1
ATOM 2340 O O . ARG B 2 108 ? 29.940 -41.224 -6.505 1.00 107.52 110 ARG C O 1
ATOM 2348 N N . ILE B 2 109 ? 31.337 -39.972 -7.724 1.00 109.12 111 ILE C N 1
ATOM 2349 C CA . ILE B 2 109 ? 30.351 -38.924 -7.929 1.00 104.23 111 ILE C CA 1
ATOM 2350 C C . ILE B 2 109 ? 30.168 -38.632 -9.405 1.00 103.19 111 ILE C C 1
ATOM 2351 O O . ILE B 2 109 ? 31.062 -38.108 -10.062 1.00 101.20 111 ILE C O 1
ATOM 2356 N N . THR B 2 110 ? 28.996 -38.969 -9.921 1.00 103.31 112 THR C N 1
ATOM 2357 C CA . THR B 2 110 ? 28.659 -38.652 -11.290 1.00 96.76 112 THR C CA 1
ATOM 2358 C C . THR B 2 110 ? 28.048 -37.264 -11.314 1.00 93.63 112 THR C C 1
ATOM 2359 O O . THR B 2 110 ? 27.157 -36.977 -10.527 1.00 95.08 112 THR C O 1
ATOM 2363 N N . ILE B 2 111 ? 28.540 -36.397 -12.198 1.00 97.13 113 ILE C N 1
ATOM 2364 C CA . ILE B 2 111 ? 28.034 -35.022 -12.286 1.00 95.20 113 ILE C CA 1
ATOM 2365 C C . ILE B 2 111 ? 27.432 -34.692 -13.648 1.00 87.47 113 ILE C C 1
ATOM 2366 O O . ILE B 2 111 ? 28.061 -34.919 -14.684 1.00 87.71 113 ILE C O 1
ATOM 2371 N N . LEU B 2 112 ? 26.216 -34.147 -13.635 1.00 85.26 114 LEU C N 1
ATOM 2372 C CA . LEU B 2 112 ? 25.456 -33.902 -14.863 1.00 85.22 114 LEU C CA 1
ATOM 2373 C C . LEU B 2 112 ? 24.918 -32.483 -15.013 1.00 87.76 114 LEU C C 1
ATOM 2374 O O . LEU B 2 112 ? 24.534 -31.851 -14.029 1.00 91.25 114 LEU C O 1
ATOM 2379 N N . ARG B 2 113 ? 24.881 -32.004 -16.257 1.00 86.01 115 ARG C N 1
ATOM 2380 C CA . ARG B 2 113 ? 24.202 -30.758 -16.609 1.00 90.08 115 ARG C CA 1
ATOM 2381 C C . ARG B 2 113 ? 23.288 -31.021 -17.803 1.00 88.33 115 ARG C C 1
ATOM 2382 O O . ARG B 2 113 ? 23.236 -32.144 -18.299 1.00 85.34 115 ARG C O 1
ATOM 2390 N N . GLY B 2 114 ? 22.572 -29.997 -18.264 1.00 96.30 116 GLY C N 1
ATOM 2391 C CA . GLY B 2 114 ? 21.733 -30.115 -19.452 1.00 109.81 116 GLY C CA 1
ATOM 2392 C C . GLY B 2 114 ? 22.475 -30.277 -20.781 1.00 123.10 116 GLY C C 1
ATOM 2393 O O . GLY B 2 114 ? 23.092 -31.312 -21.031 1.00 127.36 116 GLY C O 1
ATOM 2394 N N . ASN B 2 115 ? 22.411 -29.265 -21.645 1.00 128.22 117 ASN C N 1
ATOM 2395 C CA . ASN B 2 115 ? 23.073 -29.338 -22.950 1.00 126.83 117 ASN C CA 1
ATOM 2396 C C . ASN B 2 115 ? 23.520 -27.970 -23.474 1.00 123.40 117 ASN C C 1
ATOM 2397 O O . ASN B 2 115 ? 24.653 -27.536 -23.234 1.00 117.19 117 ASN C O 1
ATOM 2402 N N . ILE B 2 121 ? 31.617 -22.926 -22.020 1.00 87.94 123 ILE C N 1
ATOM 2403 C CA . ILE B 2 121 ? 31.459 -23.294 -20.606 1.00 89.17 123 ILE C CA 1
ATOM 2404 C C . ILE B 2 121 ? 32.376 -22.488 -19.660 1.00 88.32 123 ILE C C 1
ATOM 2405 O O . ILE B 2 121 ? 31.963 -22.039 -18.593 1.00 78.60 123 ILE C O 1
ATOM 2410 N N . THR B 2 122 ? 33.634 -22.345 -20.052 1.00 93.37 124 THR C N 1
ATOM 2411 C CA . THR B 2 122 ? 34.553 -21.437 -19.396 1.00 89.76 124 THR C CA 1
ATOM 2412 C C . THR B 2 122 ? 34.519 -20.182 -20.231 1.00 89.41 124 THR C C 1
ATOM 2413 O O . THR B 2 122 ? 34.859 -19.096 -19.776 1.00 84.29 124 THR C O 1
ATOM 2417 N N . GLN B 2 123 ? 34.094 -20.364 -21.476 1.00 94.79 125 GLN C N 1
ATOM 2418 C CA . GLN B 2 123 ? 34.092 -19.316 -22.478 1.00 94.70 125 GLN C CA 1
ATOM 2419 C C . GLN B 2 123 ? 32.796 -18.515 -22.443 1.00 95.83 125 GLN C C 1
ATOM 2420 O O . GLN B 2 123 ? 32.018 -18.534 -23.394 1.00 96.34 125 GLN C O 1
ATOM 2426 N N . VAL B 2 124 ? 32.543 -17.833 -21.333 1.00 98.62 126 VAL C N 1
ATOM 2427 C CA . VAL B 2 124 ? 31.451 -16.867 -21.277 1.00 98.30 126 VAL C CA 1
ATOM 2428 C C . VAL B 2 124 ? 31.985 -15.577 -20.661 1.00 99.71 126 VAL C C 1
ATOM 2429 O O . VAL B 2 124 ? 32.860 -15.614 -19.795 1.00 106.15 126 VAL C O 1
ATOM 2433 N N . TYR B 2 125 ? 31.493 -14.434 -21.127 1.00 120.21 127 TYR C N 1
ATOM 2434 C CA . TYR B 2 125 ? 32.005 -13.158 -20.637 1.00 120.04 127 TYR C CA 1
ATOM 2435 C C . TYR B 2 125 ? 31.792 -12.993 -19.130 1.00 114.92 127 TYR C C 1
ATOM 2436 O O . TYR B 2 125 ? 32.679 -12.512 -18.424 1.00 115.14 127 TYR C O 1
ATOM 2445 N N . GLY B 2 126 ? 30.630 -13.431 -18.648 1.00 107.28 128 GLY C N 1
ATOM 2446 C CA . GLY B 2 126 ? 30.296 -13.361 -17.239 1.00 103.11 128 GLY C CA 1
ATOM 2447 C C . GLY B 2 126 ? 31.230 -14.161 -16.354 1.00 101.66 128 GLY C C 1
ATOM 2448 O O . GLY B 2 126 ? 31.506 -13.778 -15.215 1.00 107.53 128 GLY C O 1
ATOM 2449 N N . PHE B 2 127 ? 31.722 -15.277 -16.873 1.00 94.71 129 PHE C N 1
ATOM 2450 C CA . PHE B 2 127 ? 32.616 -16.126 -16.102 1.00 91.67 129 PHE C CA 1
ATOM 2451 C C . PHE B 2 127 ? 34.051 -15.596 -16.127 1.00 89.53 129 PHE C C 1
ATOM 2452 O O . PHE B 2 127 ? 34.795 -15.709 -15.152 1.00 88.36 129 PHE C O 1
ATOM 2460 N N . TYR B 2 128 ? 34.438 -15.034 -17.260 1.00 85.77 130 TYR C N 1
ATOM 2461 C CA . TYR B 2 128 ? 35.733 -14.407 -17.376 1.00 84.49 130 TYR C CA 1
ATOM 2462 C C . TYR B 2 128 ? 35.805 -13.211 -16.421 1.00 89.82 130 TYR C C 1
ATOM 2463 O O . TYR B 2 128 ? 36.727 -13.102 -15.608 1.00 85.23 130 TYR C O 1
ATOM 2472 N N . ASP B 2 129 ? 34.819 -12.321 -16.520 1.00 96.56 131 ASP C N 1
ATOM 2473 C CA . ASP B 2 129 ? 34.730 -11.166 -15.628 1.00 102.48 131 ASP C CA 1
ATOM 2474 C C . ASP B 2 129 ? 34.697 -11.571 -14.156 1.00 98.42 131 ASP C C 1
ATOM 2475 O O . ASP B 2 129 ? 35.276 -10.897 -13.305 1.00 98.65 131 ASP C O 1
ATOM 2480 N N . GLU B 2 130 ? 34.015 -12.669 -13.854 1.00 94.47 132 GLU C N 1
ATOM 2481 C CA . GLU B 2 130 ? 33.942 -13.126 -12.481 1.00 92.39 132 GLU C CA 1
ATOM 2482 C C . GLU B 2 130 ? 35.315 -13.546 -11.979 1.00 90.66 132 GLU C C 1
ATOM 2483 O O . GLU B 2 130 ? 35.678 -13.240 -10.848 1.00 96.29 132 GLU C O 1
ATOM 2489 N N . CYS B 2 131 ? 36.084 -14.237 -12.812 1.00 84.97 133 CYS C N 1
ATOM 2490 C CA . CYS B 2 131 ? 37.437 -14.618 -12.421 1.00 82.39 133 CYS C CA 1
ATOM 2491 C C . CYS B 2 131 ? 38.281 -13.377 -12.216 1.00 85.24 133 CYS C C 1
ATOM 2492 O O . CYS B 2 131 ? 39.044 -13.270 -11.255 1.00 86.80 133 CYS C O 1
ATOM 2495 N N . LEU B 2 132 ? 38.122 -12.433 -13.131 1.00 83.17 134 LEU C N 1
ATOM 2496 C CA . LEU B 2 132 ? 38.883 -11.200 -13.109 1.00 83.55 134 LEU C CA 1
ATOM 2497 C C . LEU B 2 132 ? 38.575 -10.337 -11.883 1.00 93.89 134 LEU C C 1
ATOM 2498 O O . LEU B 2 132 ? 39.460 -9.641 -11.379 1.00 98.75 134 LEU C O 1
ATOM 2503 N N . ARG B 2 133 ? 37.328 -10.373 -11.410 1.00 98.06 135 ARG C N 1
ATOM 2504 C CA . ARG B 2 133 ? 36.947 -9.639 -10.203 1.00 100.18 135 ARG C CA 1
ATOM 2505 C C . ARG B 2 133 ? 37.537 -10.312 -8.962 1.00 98.06 135 ARG C C 1
ATOM 2506 O O . ARG B 2 133 ? 38.018 -9.624 -8.057 1.00 107.26 135 ARG C O 1
ATOM 2514 N N . LYS B 2 134 ? 37.524 -11.646 -8.935 1.00 91.20 136 LYS C N 1
ATOM 2515 C CA . LYS B 2 134 ? 37.908 -12.389 -7.733 1.00 89.82 136 LYS C CA 1
ATOM 2516 C C . LYS B 2 134 ? 39.399 -12.693 -7.640 1.00 88.08 136 LYS C C 1
ATOM 2517 O O . LYS B 2 134 ? 39.855 -13.283 -6.659 1.00 90.16 136 LYS C O 1
ATOM 2523 N N . TYR B 2 135 ? 40.161 -12.290 -8.650 1.00 80.53 137 TYR C N 1
ATOM 2524 C CA . TYR B 2 135 ? 41.588 -12.580 -8.676 1.00 75.36 137 TYR C CA 1
ATOM 2525 C C . TYR B 2 135 ? 42.327 -11.414 -9.290 1.00 75.31 137 TYR C C 1
ATOM 2526 O O . TYR B 2 135 ? 41.754 -10.614 -10.037 1.00 79.39 137 TYR C O 1
ATOM 2535 N N . GLY B 2 136 ? 43.611 -11.314 -9.000 1.00 75.72 138 GLY C N 1
ATOM 2536 C CA . GLY B 2 136 ? 44.368 -10.210 -9.550 1.00 89.33 138 GLY C CA 1
ATOM 2537 C C . GLY B 2 136 ? 44.281 -10.073 -11.065 1.00 94.84 138 GLY C C 1
ATOM 2538 O O . GLY B 2 136 ? 44.620 -9.025 -11.607 1.00 103.97 138 GLY C O 1
ATOM 2539 N N . ASN B 2 137 ? 43.785 -11.099 -11.750 1.00 88.69 139 ASN C N 1
ATOM 2540 C CA . ASN B 2 137 ? 44.105 -11.255 -13.161 1.00 84.63 139 ASN C CA 1
ATOM 2541 C C . ASN B 2 137 ? 43.385 -12.408 -13.864 1.00 80.50 139 ASN C C 1
ATOM 2542 O O . ASN B 2 137 ? 42.455 -12.999 -13.320 1.00 79.17 139 ASN C O 1
ATOM 2547 N N . ALA B 2 138 ? 43.866 -12.751 -15.059 1.00 79.33 140 ALA C N 1
ATOM 2548 C CA . ALA B 2 138 ? 43.212 -13.743 -15.917 1.00 78.07 140 ALA C CA 1
ATOM 2549 C C . ALA B 2 138 ? 43.766 -15.169 -15.804 1.00 75.32 140 ALA C C 1
ATOM 2550 O O . ALA B 2 138 ? 43.376 -16.059 -16.564 1.00 69.37 140 ALA C O 1
ATOM 2552 N N . ASN B 2 139 ? 44.668 -15.398 -14.860 1.00 73.77 141 ASN C N 1
ATOM 2553 C CA . ASN B 2 139 ? 45.346 -16.687 -14.819 1.00 64.65 141 ASN C CA 1
ATOM 2554 C C . ASN B 2 139 ? 44.416 -17.836 -14.480 1.00 59.93 141 ASN C C 1
ATOM 2555 O O . ASN B 2 139 ? 44.410 -18.853 -15.168 1.00 65.12 141 ASN C O 1
ATOM 2560 N N . VAL B 2 140 ? 43.620 -17.656 -13.432 1.00 60.53 142 VAL C N 1
ATOM 2561 C CA . VAL B 2 140 ? 42.661 -18.653 -13.001 1.00 56.99 142 VAL C CA 1
ATOM 2562 C C . VAL B 2 140 ? 41.761 -19.073 -14.166 1.00 62.81 142 VAL C C 1
ATOM 2563 O O . VAL B 2 140 ? 41.531 -20.270 -14.388 1.00 63.59 142 VAL C O 1
ATOM 2567 N N . TRP B 2 141 ? 41.284 -18.089 -14.924 1.00 58.72 143 TRP C N 1
ATOM 2568 C CA . TRP B 2 141 ? 40.458 -18.365 -16.086 1.00 58.41 143 TRP C CA 1
ATOM 2569 C C . TRP B 2 141 ? 41.230 -19.199 -17.112 1.00 62.72 143 TRP C C 1
ATOM 2570 O O . TRP B 2 141 ? 40.685 -20.114 -17.728 1.00 62.69 143 TRP C O 1
ATOM 2581 N N . LYS B 2 142 ? 42.508 -18.886 -17.292 1.00 65.42 144 LYS C N 1
ATOM 2582 C CA . LYS B 2 142 ? 43.331 -19.664 -18.201 1.00 60.84 144 LYS C CA 1
ATOM 2583 C C . LYS B 2 142 ? 43.449 -21.090 -17.712 1.00 63.66 144 LYS C C 1
ATOM 2584 O O . LYS B 2 142 ? 43.285 -22.026 -18.489 1.00 68.32 144 LYS C O 1
ATOM 2590 N N . TYR B 2 143 ? 43.704 -21.258 -16.420 1.00 64.10 145 TYR C N 1
ATOM 2591 C CA . TYR B 2 143 ? 43.912 -22.593 -15.872 1.00 65.57 145 TYR C CA 1
ATOM 2592 C C . TYR B 2 143 ? 42.702 -23.478 -16.151 1.00 68.07 145 TYR C C 1
ATOM 2593 O O . TYR B 2 143 ? 42.844 -24.614 -16.590 1.00 68.91 145 TYR C O 1
ATOM 2602 N N . PHE B 2 144 ? 41.514 -22.932 -15.925 1.00 68.35 146 PHE C N 1
ATOM 260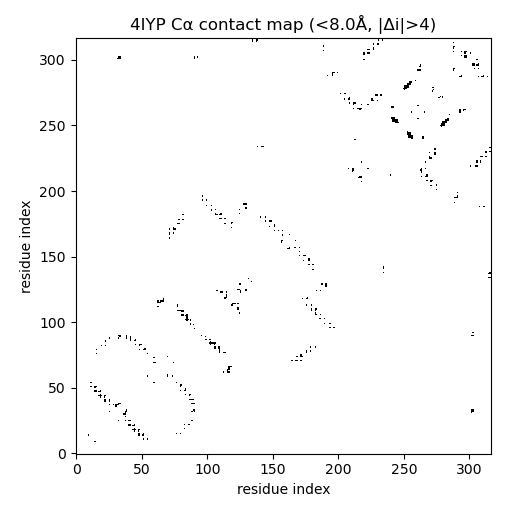3 C CA . PHE B 2 144 ? 40.267 -23.656 -16.166 1.00 64.02 146 PHE C CA 1
ATOM 2604 C C . PHE B 2 144 ? 40.023 -23.904 -17.642 1.00 64.24 146 PHE C C 1
ATOM 2605 O O . PHE B 2 144 ? 39.737 -25.029 -18.042 1.00 65.58 146 PHE C O 1
ATOM 2613 N N . THR B 2 145 ? 40.101 -22.839 -18.434 1.00 58.41 147 THR C N 1
ATOM 2614 C CA . THR B 2 145 ? 39.972 -22.940 -19.874 1.00 56.27 147 THR C CA 1
ATOM 2615 C C . THR B 2 145 ? 40.885 -24.038 -20.406 1.00 62.65 147 THR C C 1
ATOM 2616 O O . THR B 2 145 ? 40.458 -24.902 -21.162 1.00 66.90 147 THR C O 1
ATOM 2620 N N . ASP B 2 146 ? 42.139 -24.019 -19.978 1.00 61.78 148 ASP C N 1
ATOM 2621 C CA . ASP B 2 146 ? 43.062 -25.073 -20.342 1.00 65.08 148 ASP C CA 1
ATOM 2622 C C . ASP B 2 146 ? 42.506 -26.424 -19.914 1.00 65.57 148 ASP C C 1
ATOM 2623 O O . ASP B 2 146 ? 42.322 -27.315 -20.728 1.00 65.78 148 ASP C O 1
ATOM 2628 N N . LEU B 2 147 ? 42.228 -26.557 -18.625 1.00 67.52 149 LEU C N 1
ATOM 2629 C CA . LEU B 2 147 ? 41.742 -27.809 -18.054 1.00 63.97 149 LEU C CA 1
ATOM 2630 C C . LEU B 2 147 ? 40.526 -28.397 -18.772 1.00 67.74 149 LEU C C 1
ATOM 2631 O O . LEU B 2 147 ? 40.469 -29.594 -19.029 1.00 64.84 149 LEU C O 1
ATOM 2636 N N . PHE B 2 148 ? 39.550 -27.558 -19.090 1.00 70.55 150 PHE C N 1
ATOM 2637 C CA . PHE B 2 148 ? 38.330 -28.044 -19.721 1.00 70.08 150 PHE C CA 1
ATOM 2638 C C . PHE B 2 148 ? 38.530 -28.468 -21.172 1.00 73.33 150 PHE C C 1
ATOM 2639 O O . PHE B 2 148 ? 37.714 -29.189 -21.725 1.00 78.84 150 PHE C O 1
ATOM 2647 N N . ASP B 2 149 ? 39.634 -28.043 -21.774 1.00 76.91 151 ASP C N 1
ATOM 2648 C CA . ASP B 2 149 ? 40.022 -28.510 -23.103 1.00 77.49 151 ASP C CA 1
ATOM 2649 C C . ASP B 2 149 ? 40.416 -29.974 -23.072 1.00 74.61 151 ASP C C 1
ATOM 2650 O O . ASP B 2 149 ? 40.793 -30.537 -24.091 1.00 79.85 151 ASP C O 1
ATOM 2655 N N . TYR B 2 150 ? 40.379 -30.579 -21.894 1.00 77.04 152 TYR C N 1
ATOM 2656 C CA . TYR B 2 150 ? 40.746 -31.978 -21.746 1.00 73.74 152 TYR C CA 1
ATOM 2657 C C . TYR B 2 150 ? 39.490 -32.836 -21.618 1.00 82.32 152 TYR C C 1
ATOM 2658 O O . TYR B 2 150 ? 39.568 -34.063 -21.678 1.00 92.03 152 TYR C O 1
ATOM 2667 N N . LEU B 2 151 ? 38.340 -32.185 -21.448 1.00 78.86 153 LEU C N 1
ATOM 2668 C CA . LEU B 2 151 ? 37.059 -32.878 -21.301 1.00 84.17 153 LEU C CA 1
ATOM 2669 C C . LEU B 2 151 ? 36.406 -33.162 -22.660 1.00 93.56 153 LEU C C 1
ATOM 2670 O O . LEU B 2 151 ? 36.657 -34.196 -23.291 1.00 94.78 153 LEU C O 1
#

Radius of gyration: 22.46 Å; Cα contacts (8 Å, |Δi|>4): 325; chains: 2; bounding box: 70×65×48 Å

Nearest PDB structures (foldseek):
  4iyp-assembly1_A  TM=1.004E+00  e=3.030E-25  Homo sapiens
  3qc1-assembly1_A  TM=8.429E-01  e=2.689E-17  Mus musculus
  4iyp-assembly1_C  TM=1.009E+00  e=2.014E-20  Homo sapiens
  3p71-assembly1_C  TM=7.597E-01  e=4.397E-10  Homo sapiens
  8rbx-assembly1_q  TM=7.589E-01  e=9.532E-10  Homo sapiens

Organism: Homo sapiens (NCBI:txid9606)

Solvent-accessible surface area: 19612 Å² total

Foldseek 3Di:
DVVVVPDDDDDQVVLLVLLVVLLVCLVPPPDDLADPVNQVSLVSSLVSLVVNVVVVVVVQDDLQDEPVVRALVCLLSLCSLLSNLSSLSHDDVVCVLVSLQSSLVSLLSSLSRCVSNCLDDDDRADPPDRDDPPVVVVVVLVVLLVVLVVVLVCVCCVVVVNDDSVRSNVNSSSVSVNSNSVSVVSNVVSNVVNVVVVVD/DVCVLVVLLVCLQVVHADALVVLLVLLVLLVVVLVPVQDGCKDFDDDDDQAGEIENPADDHARSSVSNVSSHCSVQPRNYDYYYDDDLPDPVNQVRCVVVYVDRSSSVSVVVSVVSD

CATH classification: 1.25.40.540

Sequence (317 aa):
SAAEDELQLPRLPELFETGRQLLDEVEVATEPAGSRIVQEKVFKGLDLLEKAAELSQLDLFSRNEDLEEIASTDLKYLLVPAFQGALTKQVNPSKRLDHLQRAREHFINYLTQCHCYHVAEFELPSAYPSLVAQRQAKIQRYKQKKELEHRLSAKSAVESGQADDERVREYYLLHLQRWIDISLEEIESIDQEIKILRERFTKELDQWIEQLNECKQLSESQVKSLCEKAKEILTKECGDGQFHDLELFDTNYLFGDYVDYSVETVTLLVALKVRYRERITILRGNITQVYGFYDECLRKYGNANVWKYFTDLFDYL